Protein AF-A0A850PWW6-F1 (afdb_monomer_lite)

Secondary structure (DSSP, 8-state):
----------------PPPTTEEE-TTT--EEE--HHHHHHHHHHHIIIIIS---GGGEEEEEEEEEEETTEEEEEEEEEEEEPTT-SSEEEEEEE--TT--TT-TTTSHHHHHHHHHH-TT--EEEEE-SS-EEEEEEEE-SS-EEEEEES--PPTT--GGGGG---GGGPPPPPHHHHHHHHHHHHHHHHHHH---HHHHHHHHHHHHHHHHHHHHSSSS-SS---SHHHHH-HHHHHHHHH-

Radius of gyration: 21.93 Å; chains: 1; bounding box: 75×57×50 Å

pLDDT: mean 87.71, std 13.07, range [37.94, 98.62]

Structure (mmCIF, N/CA/C/O backbone):
data_AF-A0A850PWW6-F1
#
_entry.id   AF-A0A850PWW6-F1
#
loop_
_atom_site.group_PDB
_atom_site.id
_atom_site.type_symbol
_atom_site.label_atom_id
_atom_site.label_alt_id
_atom_site.label_comp_id
_atom_site.label_asym_id
_atom_site.label_entity_id
_atom_site.label_seq_id
_atom_site.pdbx_PDB_ins_code
_atom_site.Cartn_x
_atom_site.Cartn_y
_atom_site.Cartn_z
_atom_site.occupancy
_atom_site.B_iso_or_equiv
_atom_site.auth_seq_id
_atom_site.auth_comp_id
_atom_site.auth_asym_id
_atom_site.auth_atom_id
_atom_site.pdbx_PDB_model_num
ATOM 1 N N . MET A 1 1 ? -49.873 -39.800 -17.328 1.00 38.78 1 MET A N 1
ATOM 2 C CA . MET A 1 1 ? -49.001 -39.168 -18.346 1.00 38.78 1 MET A CA 1
ATOM 3 C C . MET A 1 1 ? -49.459 -37.714 -18.439 1.00 38.78 1 MET A C 1
ATOM 5 O O . MET A 1 1 ? -50.456 -37.456 -19.079 1.00 38.78 1 MET A O 1
ATOM 9 N N . GLY A 1 2 ? -48.978 -36.741 -17.671 1.00 42.19 2 GLY A N 1
ATOM 10 C CA . GLY A 1 2 ? -47.648 -36.539 -17.114 1.00 42.19 2 GLY A CA 1
ATOM 11 C C . GLY A 1 2 ? -46.973 -35.400 -17.878 1.00 42.19 2 GLY A C 1
ATOM 12 O O . GLY A 1 2 ? -46.068 -35.680 -18.650 1.00 42.19 2 GLY A O 1
ATOM 13 N N . LYS A 1 3 ? -47.437 -34.156 -17.703 1.00 37.94 3 LYS A N 1
ATOM 14 C CA . LYS A 1 3 ? -46.681 -32.943 -18.047 1.00 37.94 3 LYS A CA 1
ATOM 15 C C . LYS A 1 3 ? -46.955 -31.875 -16.989 1.00 37.94 3 LYS A C 1
ATOM 17 O O . LYS A 1 3 ? -48.041 -31.313 -16.929 1.00 37.94 3 LYS A O 1
ATOM 22 N N . LEU A 1 4 ? -45.977 -31.716 -16.098 1.00 42.34 4 LEU A N 1
ATOM 23 C CA . LEU A 1 4 ? -45.795 -30.523 -15.285 1.00 42.34 4 LEU A CA 1
ATOM 24 C C . LEU A 1 4 ? -45.253 -29.441 -16.220 1.00 42.34 4 LEU A C 1
ATOM 26 O O . LEU A 1 4 ? -44.089 -29.524 -16.608 1.00 42.34 4 LEU A O 1
ATOM 30 N N . ASP A 1 5 ? -46.056 -28.432 -16.526 1.00 39.03 5 ASP A N 1
ATOM 31 C CA . ASP A 1 5 ? -45.534 -27.159 -17.012 1.00 39.03 5 ASP A CA 1
ATOM 32 C C . ASP A 1 5 ? -45.229 -26.309 -15.774 1.00 39.03 5 ASP A C 1
ATOM 34 O O . ASP A 1 5 ? -46.092 -25.647 -15.204 1.00 39.03 5 ASP A O 1
ATOM 38 N N . LYS A 1 6 ? -43.991 -26.430 -15.277 1.00 42.31 6 LYS A N 1
ATOM 39 C CA . LYS A 1 6 ? -43.434 -25.481 -14.311 1.00 42.31 6 LYS A CA 1
ATOM 40 C C . LYS A 1 6 ? -43.068 -24.219 -15.085 1.00 42.31 6 LYS A C 1
ATOM 42 O O . LYS A 1 6 ? -42.057 -24.208 -15.784 1.00 42.31 6 LYS A O 1
ATOM 47 N N . GLU A 1 7 ? -43.884 -23.180 -14.954 1.00 40.00 7 GLU A N 1
ATOM 48 C CA . GLU A 1 7 ? -43.471 -21.816 -15.277 1.00 40.00 7 GLU A CA 1
ATOM 49 C C . GLU A 1 7 ? -42.221 -21.483 -14.456 1.00 40.00 7 GLU A C 1
ATOM 51 O O . GLU A 1 7 ? -42.211 -21.538 -13.227 1.00 40.00 7 GLU A O 1
ATOM 56 N N . VAL A 1 8 ? -41.130 -21.215 -15.166 1.00 42.44 8 VAL A N 1
ATOM 57 C CA . VAL A 1 8 ? -39.894 -20.702 -14.590 1.00 42.44 8 VAL A CA 1
ATOM 58 C C . VAL A 1 8 ? -40.127 -19.217 -14.337 1.00 42.44 8 VAL A C 1
ATOM 60 O O . VAL A 1 8 ? -40.226 -18.441 -15.287 1.00 42.44 8 VAL A O 1
ATOM 63 N N . GLU A 1 9 ? -40.239 -18.825 -13.068 1.00 38.94 9 GLU A N 1
ATOM 64 C CA . GLU A 1 9 ? -40.197 -17.420 -12.658 1.00 38.94 9 GLU A CA 1
ATOM 65 C C . GLU A 1 9 ? -38.864 -16.814 -13.109 1.00 38.94 9 GLU A C 1
ATOM 67 O O . GLU A 1 9 ? -37.798 -17.055 -12.540 1.00 38.94 9 GLU A O 1
ATOM 72 N N . VAL A 1 10 ? -38.927 -16.032 -14.183 1.00 43.06 10 VAL A N 1
ATOM 73 C CA . VAL A 1 10 ? -37.833 -15.166 -14.606 1.00 43.06 10 VAL A CA 1
ATOM 74 C C . VAL A 1 10 ? -37.762 -14.041 -13.579 1.00 43.06 10 VAL A C 1
ATOM 76 O O . VAL A 1 10 ? -38.567 -13.111 -13.617 1.00 43.06 10 VAL A O 1
ATOM 79 N N . ASN A 1 11 ? -36.822 -14.149 -12.636 1.00 44.53 11 ASN A N 1
ATOM 80 C CA . ASN A 1 11 ? -36.497 -13.077 -11.699 1.00 44.53 11 ASN A CA 1
ATOM 81 C C . ASN A 1 11 ? -36.253 -11.780 -12.485 1.00 44.53 11 ASN A C 1
ATOM 83 O O . ASN A 1 11 ? -35.259 -11.649 -13.202 1.00 44.53 11 ASN A O 1
ATOM 87 N N . LYS A 1 12 ? -37.185 -10.828 -12.361 1.00 41.91 12 LYS A N 1
ATOM 88 C CA . LYS A 1 12 ? -37.011 -9.450 -12.818 1.00 41.91 12 LYS A CA 1
ATOM 89 C C . LYS A 1 12 ? -35.834 -8.865 -12.049 1.00 41.91 12 LYS A C 1
ATOM 91 O O . LYS A 1 12 ? -35.943 -8.607 -10.856 1.00 41.91 12 LYS A O 1
ATOM 96 N N . ILE A 1 13 ? -34.715 -8.662 -12.733 1.00 50.47 13 ILE A N 1
ATOM 97 C CA . ILE A 1 13 ? -33.656 -7.790 -12.236 1.00 50.47 13 ILE A CA 1
ATOM 98 C C . ILE A 1 13 ? -34.256 -6.383 -12.280 1.00 50.47 13 ILE A C 1
ATOM 100 O O . ILE A 1 13 ? -34.424 -5.817 -13.360 1.00 50.47 13 ILE A O 1
ATOM 104 N N . GLU A 1 14 ? -34.685 -5.865 -11.130 1.00 50.38 14 GLU A N 1
ATOM 105 C CA . GLU A 1 14 ? -35.084 -4.465 -11.015 1.00 50.38 14 GLU A CA 1
ATOM 106 C C . GLU A 1 14 ? -33.885 -3.612 -11.433 1.00 50.38 14 GLU A C 1
ATOM 108 O O . GLU A 1 14 ? -32.795 -3.725 -10.869 1.00 50.38 14 GLU A O 1
ATOM 113 N N . ALA A 1 15 ? -34.063 -2.816 -12.488 1.00 56.56 15 ALA A N 1
ATOM 114 C CA . ALA A 1 15 ? -33.049 -1.886 -12.951 1.00 56.56 15 ALA A CA 1
ATOM 115 C C . ALA A 1 15 ? -32.876 -0.815 -11.871 1.00 56.56 15 ALA A C 1
ATOM 117 O O . ALA A 1 15 ? -33.671 0.116 -11.773 1.00 56.56 15 ALA A O 1
ATOM 118 N N . VAL A 1 16 ? -31.871 -0.997 -11.017 1.00 71.19 16 VAL A N 1
ATOM 119 C CA . VAL A 1 16 ? -31.498 -0.009 -10.010 1.00 71.19 16 VAL A CA 1
ATOM 120 C C . VAL A 1 16 ? -30.979 1.220 -10.753 1.00 71.19 16 VAL A C 1
ATOM 122 O O . VAL A 1 16 ? -29.926 1.178 -11.387 1.00 71.19 16 VAL A O 1
ATOM 125 N N . GLU A 1 17 ? -31.753 2.300 -10.713 1.00 76.25 17 GLU A N 1
ATOM 126 C CA . GLU A 1 17 ? -31.400 3.571 -11.338 1.00 76.25 17 GLU A CA 1
ATOM 127 C C . GLU A 1 17 ? -30.211 4.184 -10.581 1.00 76.25 17 GLU A C 1
ATOM 129 O O . GLU A 1 17 ? -30.274 4.395 -9.367 1.00 76.25 17 GLU A O 1
ATOM 134 N N . ILE A 1 18 ? -29.095 4.407 -11.282 1.00 80.25 18 ILE A N 1
ATOM 135 C CA . ILE A 1 18 ? -27.883 4.993 -10.702 1.00 80.25 18 ILE A CA 1
ATOM 136 C C . ILE A 1 18 ? -28.139 6.494 -10.511 1.00 80.25 18 ILE A C 1
ATOM 138 O O . ILE A 1 18 ? -28.401 7.176 -11.502 1.00 80.25 18 ILE A O 1
ATOM 142 N N . PRO A 1 19 ? -28.067 7.036 -9.280 1.00 83.06 19 PRO A N 1
ATOM 143 C CA . PRO A 1 19 ? -28.244 8.466 -9.064 1.00 83.06 19 PRO A CA 1
ATOM 144 C C . PRO A 1 19 ? -27.145 9.274 -9.766 1.00 83.06 19 PRO A C 1
ATOM 146 O O . PRO A 1 19 ? -25.967 8.928 -9.664 1.00 83.06 19 PRO A O 1
ATOM 149 N N . ASP A 1 20 ? -27.514 10.386 -10.404 1.00 85.81 20 ASP A N 1
ATOM 150 C CA . ASP A 1 20 ? -26.566 11.256 -11.111 1.00 85.81 20 ASP A CA 1
ATOM 151 C C . ASP A 1 20 ? -25.374 11.673 -10.229 1.00 85.81 20 ASP A C 1
ATOM 153 O O . ASP A 1 20 ? -25.529 12.149 -9.098 1.00 85.81 20 ASP A O 1
ATOM 157 N N . GLY A 1 21 ? -24.161 11.507 -10.767 1.00 89.19 21 GLY A N 1
ATOM 158 C CA . GLY A 1 21 ? -22.907 11.864 -10.096 1.00 89.19 21 GLY A CA 1
ATOM 159 C C . GLY A 1 21 ? -22.576 11.007 -8.870 1.00 89.19 21 GLY A C 1
ATOM 160 O O . GLY A 1 21 ? -21.803 11.440 -8.004 1.00 89.19 21 GLY A O 1
ATOM 161 N N . ARG A 1 22 ? -23.181 9.820 -8.747 1.00 93.69 22 ARG A N 1
ATOM 162 C CA . ARG A 1 22 ? -22.864 8.843 -7.706 1.00 93.69 22 ARG A CA 1
ATOM 163 C C . ARG A 1 22 ? -22.457 7.505 -8.291 1.00 93.69 22 ARG A C 1
ATOM 165 O O . ARG A 1 22 ? -22.930 7.086 -9.339 1.00 93.69 22 ARG A O 1
ATOM 172 N N . ILE A 1 23 ? -21.630 6.808 -7.529 1.00 92.06 23 ILE A N 1
ATOM 173 C CA . ILE A 1 23 ? -21.230 5.430 -7.792 1.00 92.06 23 ILE A CA 1
ATOM 174 C C . ILE A 1 23 ? -21.594 4.564 -6.586 1.00 92.06 23 ILE A C 1
ATOM 176 O O . ILE A 1 23 ? -21.739 5.069 -5.469 1.00 92.06 23 ILE A O 1
ATOM 180 N N . ALA A 1 24 ? -21.802 3.270 -6.819 1.00 93.44 24 ALA A N 1
ATOM 181 C CA . ALA A 1 24 ? -22.004 2.307 -5.746 1.00 93.44 24 ALA A CA 1
ATOM 182 C C . ALA A 1 24 ? -20.646 1.887 -5.181 1.00 93.44 24 ALA A C 1
ATOM 184 O O . ALA A 1 24 ? -19.777 1.436 -5.925 1.00 93.44 24 ALA A O 1
ATOM 185 N N . ASP A 1 25 ? -20.494 2.036 -3.873 1.00 96.19 25 ASP A N 1
ATOM 186 C CA . ASP A 1 25 ? -19.322 1.606 -3.124 1.00 96.19 25 ASP A CA 1
ATOM 187 C C . ASP A 1 25 ? -19.162 0.081 -3.173 1.00 96.19 25 ASP A C 1
ATOM 189 O O . ASP A 1 25 ? -20.113 -0.644 -2.877 1.00 96.19 25 ASP A O 1
ATOM 193 N N . TYR A 1 26 ? -17.984 -0.419 -3.542 1.00 95.69 26 TYR A N 1
ATOM 194 C CA . TYR A 1 26 ? -17.767 -1.843 -3.793 1.00 95.69 26 TYR A CA 1
ATOM 195 C C . TYR A 1 26 ? -17.887 -2.686 -2.519 1.00 95.69 26 TYR A C 1
ATOM 197 O O . TYR A 1 26 ? -18.399 -3.805 -2.567 1.00 95.69 26 TYR A O 1
ATOM 205 N N . ILE A 1 27 ? -17.472 -2.149 -1.368 1.00 96.88 27 ILE A N 1
ATOM 206 C CA . ILE A 1 27 ? -17.544 -2.861 -0.084 1.00 96.88 27 ILE A CA 1
ATOM 207 C C . ILE A 1 27 ? -18.927 -2.746 0.568 1.00 96.88 27 ILE A C 1
ATOM 209 O O . ILE A 1 27 ? -19.468 -3.736 1.059 1.00 96.88 27 ILE A O 1
ATOM 213 N N . THR A 1 28 ? -19.511 -1.547 0.606 1.00 95.19 28 THR A N 1
ATOM 214 C CA . THR A 1 28 ? -20.736 -1.262 1.375 1.00 95.19 28 THR A CA 1
ATOM 215 C C . THR A 1 28 ? -22.015 -1.233 0.541 1.00 95.19 28 THR A C 1
ATOM 217 O O . THR A 1 28 ? -23.101 -1.159 1.120 1.00 95.19 28 THR A O 1
ATOM 220 N N . ALA A 1 29 ? -21.910 -1.256 -0.792 1.00 93.62 29 ALA A N 1
ATOM 221 C CA . ALA A 1 29 ? -23.006 -1.095 -1.753 1.00 93.62 29 ALA A CA 1
ATOM 222 C C . ALA A 1 29 ? -23.799 0.224 -1.621 1.00 93.62 29 ALA A C 1
ATOM 224 O O . ALA A 1 29 ? -24.880 0.372 -2.193 1.00 93.62 29 ALA A O 1
ATOM 225 N N . LYS A 1 30 ? -23.287 1.205 -0.866 1.00 94.19 30 LYS A N 1
ATOM 226 C CA . LYS A 1 30 ? -23.936 2.509 -0.680 1.00 94.19 30 LYS A CA 1
ATOM 227 C C . LYS A 1 30 ? -23.592 3.459 -1.820 1.00 94.19 30 LYS A C 1
ATOM 229 O O . LYS A 1 30 ? -22.490 3.438 -2.353 1.00 94.19 30 LYS A O 1
ATOM 234 N N . TRP A 1 31 ? -24.517 4.361 -2.135 1.00 93.88 31 TRP A N 1
ATOM 235 C CA . TRP A 1 31 ? -24.264 5.442 -3.084 1.00 93.88 31 TRP A CA 1
ATOM 236 C C . TRP A 1 31 ? -23.347 6.505 -2.485 1.00 93.88 31 TRP A C 1
ATOM 238 O O . TRP A 1 31 ? -23.724 7.179 -1.522 1.00 93.88 31 TRP A O 1
ATOM 248 N N . VAL A 1 32 ? -22.193 6.712 -3.108 1.00 94.81 32 VAL A N 1
ATOM 249 C CA . VAL A 1 32 ? -21.202 7.722 -2.727 1.00 94.81 32 VAL A CA 1
ATOM 250 C C . VAL A 1 32 ? -20.994 8.718 -3.861 1.00 94.81 32 VAL A C 1
ATOM 252 O O . VAL A 1 32 ? -21.258 8.421 -5.025 1.00 94.81 32 VAL A O 1
ATOM 255 N N . LYS A 1 33 ? -20.583 9.942 -3.521 1.00 95.38 33 LYS A N 1
ATOM 256 C CA . LYS A 1 33 ? -20.348 10.998 -4.511 1.00 95.38 33 LYS A CA 1
ATOM 257 C C . LYS A 1 33 ? -19.137 10.638 -5.364 1.00 95.38 33 LYS A C 1
ATOM 259 O O . LYS A 1 33 ? -18.041 10.493 -4.827 1.00 95.38 33 LYS A O 1
ATOM 264 N N . GLU A 1 34 ? -19.314 10.604 -6.676 1.00 92.94 34 GLU A N 1
ATOM 265 C CA . GLU A 1 34 ? -18.212 10.345 -7.591 1.00 92.94 34 GLU A CA 1
ATOM 266 C C . GLU A 1 34 ? -17.227 11.523 -7.611 1.00 92.94 34 GLU A C 1
ATOM 268 O O . GLU A 1 34 ? -17.607 12.689 -7.762 1.00 92.94 34 GLU A O 1
ATOM 273 N N . ASN A 1 35 ? -15.952 11.215 -7.393 1.00 95.12 35 ASN A N 1
ATOM 274 C CA . ASN A 1 35 ? -14.822 12.131 -7.509 1.00 95.12 35 ASN A CA 1
ATOM 275 C C . ASN A 1 35 ? -13.529 11.325 -7.734 1.00 95.12 35 ASN A C 1
ATOM 277 O O . ASN A 1 35 ? -13.535 10.102 -7.611 1.00 95.12 35 ASN A O 1
ATOM 281 N N . GLU A 1 36 ? -12.422 11.993 -8.057 1.00 94.31 36 GLU A N 1
ATOM 282 C CA . GLU A 1 36 ? -11.161 11.318 -8.397 1.00 94.31 36 GLU A CA 1
ATOM 283 C C . GLU A 1 36 ? -10.602 10.465 -7.245 1.00 94.31 36 GLU A C 1
ATOM 285 O O . GLU A 1 36 ? -10.242 9.310 -7.460 1.00 94.31 36 GLU A O 1
ATOM 290 N N . GLN A 1 37 ? -10.573 10.986 -6.011 1.00 95.44 37 GLN A N 1
ATOM 291 C CA . GLN A 1 37 ? -10.128 10.222 -4.836 1.00 95.44 37 GLN A CA 1
ATOM 292 C C . GLN A 1 37 ? -11.029 9.007 -4.580 1.00 95.44 37 GLN A C 1
ATOM 294 O O . GLN A 1 37 ? -10.555 7.935 -4.208 1.00 95.44 37 GLN A O 1
ATOM 299 N N . GLU A 1 38 ? -12.327 9.159 -4.817 1.00 96.31 38 GLU A N 1
ATOM 300 C CA . GLU A 1 38 ? -13.287 8.072 -4.699 1.00 96.31 38 GLU A CA 1
ATOM 301 C C . GLU A 1 38 ? -13.060 6.984 -5.761 1.00 96.31 38 GLU A C 1
ATOM 303 O O . GLU A 1 38 ? -13.100 5.802 -5.438 1.00 96.31 38 GLU A O 1
ATOM 308 N N . GLN A 1 39 ? -12.720 7.346 -7.000 1.00 93.75 39 GLN A N 1
ATOM 309 C CA . GLN A 1 39 ? -12.341 6.370 -8.029 1.00 93.75 39 GLN A CA 1
ATOM 310 C C . GLN A 1 39 ? -11.078 5.585 -7.635 1.00 93.75 39 GLN A C 1
ATOM 312 O O . GLN A 1 39 ? -11.018 4.370 -7.837 1.00 93.75 39 GLN A O 1
ATOM 317 N N . VAL A 1 40 ? -10.088 6.249 -7.020 1.00 94.25 40 VAL A N 1
ATOM 318 C CA . VAL A 1 40 ? -8.904 5.575 -6.452 1.00 94.25 40 VAL A CA 1
ATOM 319 C C . VAL A 1 40 ? -9.324 4.577 -5.373 1.00 94.25 40 VAL A C 1
ATOM 321 O O . VAL A 1 40 ? -8.868 3.433 -5.386 1.00 94.25 40 VAL A O 1
ATOM 324 N N . ARG A 1 41 ? -10.228 4.980 -4.470 1.00 97.06 41 ARG A N 1
ATOM 325 C CA . ARG A 1 41 ? -10.744 4.113 -3.406 1.00 97.06 41 ARG A CA 1
ATOM 326 C C . ARG A 1 41 ? -11.459 2.888 -3.961 1.00 97.06 41 ARG A C 1
ATOM 328 O O . ARG A 1 41 ? -11.089 1.781 -3.590 1.00 97.06 41 ARG A O 1
ATOM 335 N N . GLN A 1 42 ? -12.384 3.062 -4.901 1.00 95.69 42 GLN A N 1
ATOM 336 C CA . GLN A 1 42 ? -13.103 1.950 -5.533 1.00 95.69 42 GLN A CA 1
ATOM 337 C C . GLN A 1 42 ? -12.167 0.964 -6.246 1.00 95.69 42 GLN A C 1
ATOM 339 O O . GLN A 1 42 ? -12.350 -0.252 -6.159 1.00 95.69 42 GLN A O 1
ATOM 344 N N . ASN A 1 43 ? -11.128 1.464 -6.920 1.00 92.62 43 ASN A N 1
ATOM 345 C CA . ASN A 1 43 ? -10.116 0.605 -7.539 1.00 92.62 43 ASN A CA 1
ATOM 346 C C . ASN A 1 43 ? -9.313 -0.181 -6.490 1.00 92.62 43 ASN A C 1
ATOM 348 O O . ASN A 1 43 ? -9.009 -1.360 -6.696 1.00 92.62 43 ASN A O 1
ATOM 352 N N . PHE A 1 44 ? -8.988 0.443 -5.355 1.00 95.50 44 PHE A N 1
ATOM 353 C CA . PHE A 1 44 ? -8.263 -0.224 -4.278 1.00 95.50 44 PHE A CA 1
ATOM 354 C C . PHE A 1 44 ? -9.143 -1.225 -3.509 1.00 95.50 44 PHE A C 1
ATOM 356 O O . PHE A 1 44 ? -8.664 -2.290 -3.135 1.00 95.50 44 PHE A O 1
ATOM 363 N N . GLU A 1 45 ? -10.438 -0.950 -3.336 1.00 97.50 45 GLU A N 1
ATOM 364 C CA . GLU A 1 45 ? -11.413 -1.896 -2.770 1.00 97.50 45 GLU A CA 1
ATOM 365 C C . GLU A 1 45 ? -11.498 -3.183 -3.595 1.00 97.50 45 GLU A C 1
ATOM 367 O O . GLU A 1 45 ? -11.391 -4.279 -3.044 1.00 97.50 45 GLU A O 1
ATOM 372 N N . ARG A 1 46 ? -11.605 -3.056 -4.924 1.00 94.31 46 ARG A N 1
ATOM 373 C CA . ARG A 1 46 ? -11.554 -4.206 -5.841 1.00 94.31 46 ARG A CA 1
ATOM 374 C C . ARG A 1 46 ? -10.241 -4.951 -5.717 1.00 94.31 46 ARG A C 1
ATOM 376 O O . ARG A 1 46 ? -10.245 -6.165 -5.579 1.00 94.31 46 ARG A O 1
ATOM 383 N N . THR A 1 47 ? -9.127 -4.223 -5.687 1.00 92.62 47 THR A N 1
ATOM 384 C CA . THR A 1 47 ? -7.798 -4.810 -5.494 1.00 92.62 47 THR A CA 1
ATOM 385 C C . THR A 1 47 ? -7.737 -5.652 -4.212 1.00 92.62 47 THR A C 1
ATOM 387 O O . THR A 1 47 ? -7.255 -6.784 -4.246 1.00 92.62 47 THR A O 1
ATOM 390 N N . LEU A 1 48 ? -8.245 -5.141 -3.085 1.00 96.12 48 LEU A N 1
ATOM 391 C CA . LEU A 1 48 ? -8.239 -5.859 -1.805 1.00 96.12 48 LEU A CA 1
ATOM 392 C C . LEU A 1 48 ? -9.013 -7.183 -1.864 1.00 96.12 48 LEU A C 1
ATOM 394 O O . LEU A 1 48 ? -8.571 -8.172 -1.282 1.00 96.12 48 LEU A O 1
ATOM 398 N N . VAL A 1 49 ? -10.139 -7.211 -2.573 1.00 96.06 49 VAL A N 1
ATOM 399 C CA . VAL A 1 49 ? -11.007 -8.394 -2.649 1.00 96.06 49 VAL A CA 1
ATOM 400 C C . VAL A 1 49 ? -10.560 -9.362 -3.740 1.00 96.06 49 VAL A C 1
ATOM 402 O O . VAL A 1 49 ? -10.411 -10.554 -3.491 1.00 96.06 49 VAL A O 1
ATOM 405 N N . GLU A 1 50 ? -10.339 -8.863 -4.951 1.00 92.50 50 GLU A N 1
ATOM 406 C CA . GLU A 1 50 ? -10.094 -9.677 -6.144 1.00 92.50 50 GLU A CA 1
ATOM 407 C C . GLU A 1 50 ? -8.640 -10.160 -6.222 1.00 92.50 50 GLU A C 1
ATOM 409 O O . GLU A 1 50 ? -8.380 -11.228 -6.772 1.00 92.50 50 GLU A O 1
ATOM 414 N N . GLU A 1 51 ? -7.688 -9.399 -5.666 1.00 89.00 51 GLU A N 1
ATOM 415 C CA . GLU A 1 51 ? -6.255 -9.692 -5.808 1.00 89.00 51 GLU A CA 1
ATOM 416 C C . GLU A 1 51 ? -5.561 -10.042 -4.487 1.00 89.00 51 GLU A C 1
ATOM 418 O O . GLU A 1 51 ? -4.645 -10.869 -4.481 1.00 89.00 51 GLU A O 1
ATOM 423 N N . TYR A 1 52 ? -5.972 -9.424 -3.375 1.00 92.75 52 TYR A N 1
ATOM 424 C CA . TYR A 1 52 ? -5.492 -9.790 -2.036 1.00 92.75 52 TYR A CA 1
ATOM 425 C C . TYR A 1 52 ? -6.401 -10.792 -1.315 1.00 92.75 52 TYR A C 1
ATOM 427 O O . TYR A 1 52 ? -6.052 -11.225 -0.218 1.00 92.75 52 TYR A O 1
ATOM 435 N N . GLU A 1 53 ? -7.518 -11.185 -1.933 1.00 95.00 53 GLU A N 1
ATOM 436 C CA . GLU A 1 53 ? -8.420 -12.243 -1.458 1.00 95.00 53 GLU A CA 1
ATOM 437 C C . GLU A 1 53 ? -9.050 -11.967 -0.078 1.00 95.00 53 GLU A C 1
ATOM 439 O O . GLU A 1 53 ? -9.560 -12.878 0.577 1.00 95.00 53 GLU A O 1
ATOM 444 N N . TYR A 1 54 ? -9.061 -10.706 0.371 1.00 96.44 54 TYR A N 1
ATOM 445 C CA . TYR A 1 54 ? -9.760 -10.321 1.595 1.00 96.44 54 TYR A CA 1
ATOM 446 C C . TYR A 1 54 ? -11.273 -10.350 1.383 1.00 96.44 54 TYR A C 1
ATOM 448 O O . TYR A 1 54 ? -11.797 -9.903 0.361 1.00 96.44 54 TYR A O 1
ATOM 456 N N . LYS A 1 55 ? -12.007 -10.838 2.383 1.00 96.44 55 LYS A N 1
ATOM 457 C CA . LYS A 1 55 ? -13.471 -10.821 2.351 1.00 96.44 55 LYS A CA 1
ATOM 458 C C . LYS A 1 55 ? -13.963 -9.387 2.521 1.00 96.44 55 LYS A C 1
ATOM 460 O O . LYS A 1 55 ? -13.447 -8.640 3.348 1.00 96.44 55 LYS A O 1
ATOM 465 N N . THR A 1 56 ? -15.039 -9.028 1.824 1.00 96.19 56 THR A N 1
ATOM 466 C CA . THR A 1 56 ? -15.705 -7.726 2.013 1.00 96.19 56 THR A CA 1
ATOM 467 C C . THR A 1 56 ? -16.143 -7.506 3.465 1.00 96.19 56 THR A C 1
ATOM 469 O O . THR A 1 56 ? -16.108 -6.379 3.949 1.00 96.19 56 THR A O 1
ATOM 472 N N . SER A 1 57 ? -16.478 -8.582 4.191 1.00 95.31 57 SER A N 1
ATOM 473 C CA . SER A 1 57 ? -16.817 -8.555 5.621 1.00 95.31 57 SER A CA 1
ATOM 474 C C . SER A 1 57 ? -15.675 -8.115 6.531 1.00 95.31 57 SER A C 1
ATOM 476 O O . SER A 1 57 ? -15.941 -7.677 7.648 1.00 95.31 57 SER A O 1
ATOM 478 N N . ASP A 1 58 ? -14.429 -8.219 6.073 1.00 96.75 58 ASP A N 1
ATOM 479 C CA . ASP A 1 58 ? -13.232 -7.923 6.861 1.00 96.75 58 ASP A CA 1
ATOM 480 C C . ASP A 1 58 ? -12.664 -6.541 6.504 1.00 96.75 58 ASP A C 1
ATOM 482 O O . ASP A 1 58 ? -11.689 -6.088 7.093 1.00 96.75 58 ASP A O 1
ATOM 486 N N . ILE A 1 59 ? -13.293 -5.827 5.566 1.00 98.00 59 ILE A N 1
ATOM 487 C CA . ILE A 1 59 ? -12.890 -4.488 5.138 1.00 98.00 59 ILE A CA 1
ATOM 488 C C . ILE A 1 59 ? -13.854 -3.466 5.752 1.00 98.00 59 ILE A C 1
ATOM 490 O O . ILE A 1 59 ? -15.077 -3.620 5.721 1.00 98.00 59 ILE A O 1
ATOM 494 N N . ARG A 1 60 ? -13.314 -2.404 6.350 1.00 97.75 60 ARG A N 1
ATOM 495 C CA . ARG A 1 60 ? -14.079 -1.258 6.856 1.00 97.75 60 ARG A CA 1
ATOM 496 C C . ARG A 1 60 ? -13.761 -0.024 6.025 1.00 97.75 60 ARG A C 1
ATOM 498 O O . ARG A 1 60 ? -12.597 0.335 5.873 1.00 97.75 60 ARG A O 1
ATOM 505 N N . VAL A 1 61 ? -14.812 0.637 5.553 1.00 98.00 61 VAL A N 1
ATOM 506 C CA . VAL A 1 61 ? -14.759 1.963 4.927 1.00 98.00 61 VAL A CA 1
ATOM 507 C C . VAL A 1 61 ? -14.863 3.037 6.009 1.00 98.00 61 VAL A C 1
ATOM 509 O O . VAL A 1 61 ? -15.659 2.892 6.940 1.00 98.00 61 VAL A O 1
ATOM 512 N N . ASP A 1 62 ? -14.075 4.108 5.889 1.00 97.38 62 ASP A N 1
ATOM 513 C CA . ASP A 1 62 ? -14.050 5.233 6.834 1.00 97.38 62 ASP A CA 1
ATOM 514 C C . ASP A 1 62 ? -13.904 4.765 8.295 1.00 97.38 62 ASP A C 1
ATOM 516 O O . ASP A 1 62 ? -14.682 5.122 9.196 1.00 97.38 62 ASP A O 1
ATOM 520 N N . PHE A 1 63 ? -12.897 3.929 8.547 1.00 97.56 63 PHE A N 1
ATOM 521 C CA . PHE A 1 63 ? -12.644 3.369 9.868 1.00 97.56 63 PHE A CA 1
ATOM 522 C C . PHE A 1 63 ? -12.101 4.443 10.822 1.00 97.56 63 PHE A C 1
ATOM 524 O O . PHE A 1 63 ? -11.143 5.152 10.514 1.00 97.56 63 PHE A O 1
ATOM 531 N N . SER A 1 64 ? -12.729 4.595 11.991 1.00 97.44 64 SER A N 1
ATOM 532 C CA . SER A 1 64 ? -12.297 5.580 12.990 1.00 97.44 64 SER A CA 1
ATOM 533 C C . SER A 1 64 ? -11.039 5.109 13.711 1.00 97.44 64 SER A C 1
ATOM 535 O O . SER A 1 64 ? -11.081 4.129 14.449 1.00 97.44 64 SER A O 1
ATOM 537 N N . ILE A 1 65 ? -9.959 5.871 13.587 1.00 96.81 65 ILE A N 1
ATOM 538 C CA . ILE A 1 65 ? -8.703 5.664 14.311 1.00 96.81 65 ILE A CA 1
ATOM 539 C C . ILE A 1 65 ? -8.430 6.844 15.241 1.00 96.81 65 ILE A C 1
ATOM 541 O O . ILE A 1 65 ? -8.844 7.974 14.974 1.00 96.81 65 ILE A O 1
ATOM 545 N N . LYS A 1 66 ? -7.729 6.591 16.346 1.00 96.38 66 LYS A N 1
ATOM 546 C CA . LYS A 1 66 ? -7.296 7.633 17.277 1.00 96.38 66 LYS A CA 1
ATOM 547 C C . LYS A 1 66 ? -5.789 7.814 17.169 1.00 96.38 66 LYS A C 1
ATOM 549 O O . LYS A 1 66 ? -5.053 6.901 17.519 1.00 96.38 66 LYS A O 1
ATOM 554 N N . ILE A 1 67 ? -5.363 8.989 16.729 1.00 95.06 67 ILE A N 1
ATOM 555 C CA . ILE A 1 67 ? -3.954 9.320 16.502 1.00 95.06 67 ILE A CA 1
ATOM 556 C C . ILE A 1 67 ? -3.515 10.469 17.407 1.00 95.06 67 ILE A C 1
ATOM 558 O O . ILE A 1 67 ? -4.348 11.277 17.834 1.00 95.06 67 ILE A O 1
ATOM 562 N N . TRP A 1 68 ? -2.226 10.548 17.700 1.00 92.69 68 TRP A N 1
ATOM 563 C CA . TRP A 1 68 ? -1.632 11.634 18.464 1.00 92.69 68 TRP A CA 1
ATOM 564 C C . TRP A 1 68 ? -1.244 12.792 17.542 1.00 92.69 68 TRP A 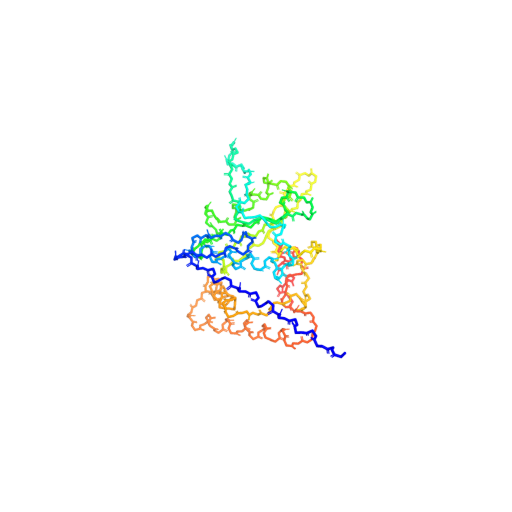C 1
ATOM 566 O O . TRP A 1 68 ? -0.694 12.612 16.460 1.00 92.69 68 TRP A O 1
ATOM 576 N N . ASP A 1 69 ? -1.563 14.004 17.978 1.00 87.94 69 ASP A N 1
ATOM 577 C CA . ASP A 1 69 ? -1.155 15.259 17.355 1.00 87.94 69 ASP A CA 1
ATOM 578 C C . ASP A 1 69 ? -0.589 16.157 18.461 1.00 87.94 69 ASP A C 1
ATOM 580 O O . ASP A 1 69 ? -1.330 16.818 19.204 1.00 87.94 69 ASP A O 1
ATOM 584 N N . GLY A 1 70 ? 0.730 16.058 18.647 1.00 87.94 70 GLY A N 1
ATOM 585 C CA . GLY A 1 70 ? 1.401 16.511 19.863 1.00 87.94 70 GLY A CA 1
ATOM 586 C C . GLY A 1 70 ? 0.811 15.818 21.093 1.00 87.94 70 GLY A C 1
ATOM 587 O O . GLY A 1 70 ? 0.670 14.598 21.128 1.00 87.94 70 GLY A O 1
ATOM 588 N N . ASP A 1 71 ? 0.388 16.607 22.079 1.00 90.44 71 ASP A N 1
ATOM 589 C CA . ASP A 1 71 ? -0.150 16.094 23.346 1.00 90.44 71 ASP A CA 1
ATOM 590 C C . ASP A 1 71 ? -1.650 15.749 23.293 1.00 90.44 71 ASP A C 1
ATOM 592 O O . ASP A 1 71 ? -2.250 15.395 24.312 1.00 90.44 71 ASP A O 1
ATOM 596 N N . LYS A 1 72 ? -2.310 15.907 22.136 1.00 94.00 72 LYS A N 1
ATOM 597 C CA . LYS A 1 72 ? -3.759 15.698 21.998 1.00 94.00 72 LYS A CA 1
ATOM 598 C C . LYS A 1 72 ? -4.060 14.526 21.084 1.00 94.00 72 LYS A C 1
ATOM 600 O O . LYS A 1 72 ? -3.543 14.437 19.977 1.00 94.00 72 LYS A O 1
ATOM 605 N N . GLN A 1 73 ? -5.000 13.686 21.504 1.00 94.38 73 GLN A N 1
ATOM 606 C CA . GLN A 1 73 ? -5.517 12.621 20.657 1.00 94.38 73 GLN A CA 1
ATOM 607 C C . GLN A 1 73 ? -6.647 13.151 19.763 1.00 94.38 73 GLN A C 1
ATOM 609 O O . GLN A 1 73 ? -7.625 13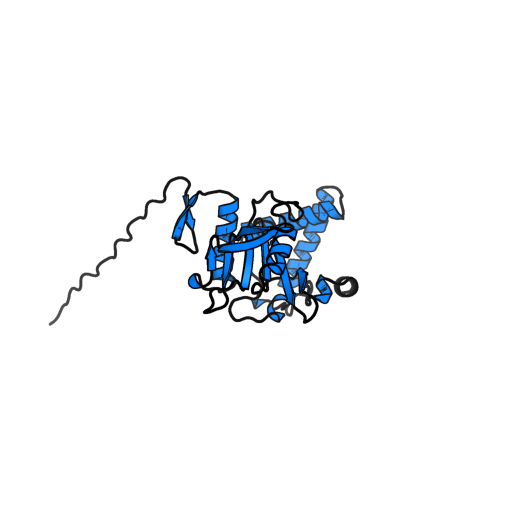.726 20.251 1.00 94.38 73 GLN A O 1
ATOM 614 N N . LYS A 1 74 ? -6.531 12.947 18.450 1.00 95.00 74 LYS A N 1
ATOM 615 C CA . LYS A 1 74 ? -7.554 13.289 17.454 1.00 95.00 74 LYS A CA 1
ATOM 616 C C . LYS A 1 74 ? -8.120 12.021 16.830 1.00 95.00 74 LYS A C 1
ATOM 618 O O . LYS A 1 74 ? -7.412 11.043 16.615 1.00 95.00 74 LYS A O 1
ATOM 623 N N . THR A 1 75 ? -9.415 12.045 16.525 1.00 96.69 75 THR A N 1
ATOM 624 C CA . THR A 1 75 ? -10.036 10.975 15.737 1.00 96.69 75 THR A CA 1
ATOM 625 C C . THR A 1 75 ? -9.883 11.304 14.258 1.00 96.69 75 THR A C 1
ATOM 627 O O . THR A 1 75 ? -10.305 12.378 13.827 1.00 96.69 75 THR A O 1
ATOM 630 N N . LYS A 1 76 ? -9.295 10.386 13.492 1.00 95.75 76 LYS A N 1
ATOM 631 C CA . LYS A 1 76 ? -9.237 10.432 12.028 1.00 95.75 76 LYS A CA 1
ATOM 632 C C . LYS A 1 76 ? -9.999 9.257 11.429 1.00 95.75 76 LYS A C 1
ATOM 634 O O . LYS A 1 76 ? -10.345 8.300 12.121 1.00 95.75 76 LYS A O 1
ATOM 639 N N . LYS A 1 77 ? -10.295 9.370 10.139 1.00 97.00 77 LYS A N 1
ATOM 640 C CA . LYS A 1 77 ? -10.964 8.346 9.344 1.00 97.00 77 LYS A CA 1
ATOM 641 C C . LYS A 1 77 ? -9.950 7.769 8.369 1.00 97.00 77 LYS A C 1
ATOM 643 O O . LYS A 1 77 ? -9.502 8.485 7.480 1.00 97.00 77 LYS A O 1
ATOM 648 N N . ALA A 1 78 ? -9.564 6.515 8.574 1.00 97.69 78 ALA A N 1
ATOM 649 C CA . ALA A 1 78 ? -8.806 5.770 7.582 1.00 97.69 78 ALA A CA 1
ATOM 650 C C . ALA A 1 78 ? -9.771 5.391 6.447 1.00 97.69 78 ALA A C 1
ATOM 652 O O . ALA A 1 78 ? -10.779 4.739 6.742 1.00 97.69 78 ALA A O 1
ATOM 653 N N . PRO A 1 79 ? -9.507 5.794 5.188 1.00 98.12 79 PRO A N 1
ATOM 654 C CA . PRO A 1 79 ? -10.392 5.492 4.065 1.00 98.12 79 PRO A CA 1
ATOM 655 C C . PRO A 1 79 ? -10.743 4.009 3.962 1.00 98.12 79 PRO A C 1
ATOM 657 O O . PRO A 1 79 ? -11.917 3.677 3.814 1.00 98.12 79 PRO A O 1
ATOM 660 N N . LEU A 1 80 ? -9.749 3.128 4.126 1.00 98.56 80 LEU A N 1
ATOM 661 C CA . LEU A 1 80 ? -9.966 1.691 4.271 1.00 98.56 80 LEU A CA 1
ATOM 662 C C . LEU A 1 80 ? -9.137 1.138 5.430 1.00 98.56 80 LEU A C 1
ATOM 664 O O . LEU A 1 80 ? -8.006 1.566 5.675 1.00 98.56 80 LEU A O 1
ATOM 668 N N . ALA A 1 81 ? -9.691 0.145 6.112 1.00 98.50 81 ALA A N 1
ATOM 669 C CA . ALA A 1 81 ? -8.965 -0.688 7.054 1.00 98.50 81 ALA A CA 1
ATOM 670 C C . ALA A 1 81 ? -9.349 -2.154 6.850 1.00 98.50 81 ALA A C 1
ATOM 672 O O . ALA A 1 81 ? -10.531 -2.474 6.730 1.00 98.50 81 ALA A O 1
ATOM 673 N N . VAL A 1 82 ? -8.353 -3.034 6.822 1.00 98.25 82 VAL A N 1
ATOM 674 C CA . VAL A 1 82 ? -8.549 -4.485 6.762 1.00 98.25 82 VAL A CA 1
ATOM 675 C C . VAL A 1 82 ? -8.401 -5.032 8.172 1.00 98.25 82 VAL A C 1
ATOM 677 O O . VAL A 1 82 ? -7.400 -4.755 8.833 1.00 98.25 82 VAL A O 1
ATOM 680 N N . MET A 1 83 ? -9.397 -5.774 8.634 1.00 97.06 83 MET A N 1
ATOM 681 C CA . MET A 1 83 ? -9.425 -6.410 9.945 1.00 97.06 83 MET A CA 1
ATOM 682 C C . MET A 1 83 ? -8.740 -7.772 9.890 1.00 97.06 83 MET A C 1
ATOM 684 O O . MET A 1 83 ? -8.726 -8.433 8.849 1.00 97.06 83 MET A O 1
ATOM 688 N N . LEU A 1 84 ? -8.190 -8.211 11.020 1.00 87.81 84 LEU A N 1
ATOM 689 C CA . LEU A 1 84 ? -7.791 -9.608 11.154 1.00 87.81 84 LEU A CA 1
ATOM 690 C C . LEU A 1 84 ? -9.049 -10.492 11.209 1.00 87.81 84 LEU A C 1
ATOM 692 O O . LEU A 1 84 ? -10.059 -10.091 11.791 1.00 87.81 84 LEU A O 1
ATOM 696 N N . GLU A 1 85 ? -9.006 -11.686 10.614 1.00 83.12 85 GLU A N 1
ATOM 697 C CA . GLU A 1 85 ? -10.185 -12.559 10.534 1.00 83.12 85 GLU A CA 1
ATOM 698 C C . GLU A 1 85 ? -10.782 -12.828 11.926 1.00 83.12 85 GLU A C 1
ATOM 700 O O . GLU A 1 85 ? -10.099 -13.285 12.845 1.00 83.12 85 GLU A O 1
ATOM 705 N N . GLY A 1 86 ? -12.075 -12.530 12.080 1.00 80.31 86 GLY A N 1
ATOM 706 C CA . GLY A 1 86 ? -12.799 -12.713 13.340 1.00 80.31 86 GLY A CA 1
ATOM 707 C C . GLY A 1 86 ? -12.489 -11.679 14.429 1.00 80.31 86 GLY A C 1
ATOM 708 O O . GLY A 1 86 ? -12.904 -11.878 15.571 1.00 80.31 86 GLY A O 1
ATOM 709 N N . GLN A 1 87 ? -11.784 -10.590 14.106 1.00 88.50 87 GLN A N 1
ATOM 710 C CA . GLN A 1 87 ? -11.482 -9.486 15.02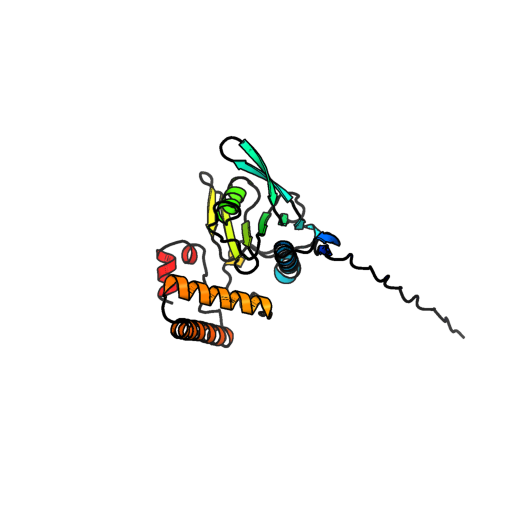0 1.00 88.50 87 GLN A CA 1
ATOM 711 C C . GLN A 1 87 ? -12.061 -8.159 14.506 1.00 88.50 87 GLN A C 1
ATOM 713 O O . GLN A 1 87 ? -12.344 -7.998 13.323 1.00 88.50 87 GLN A O 1
ATOM 718 N N . GLU A 1 88 ? -12.224 -7.189 15.408 1.00 89.75 88 GLU A N 1
ATOM 719 C CA . GLU A 1 88 ? -12.644 -5.813 15.069 1.00 89.75 88 GLU A CA 1
ATOM 720 C C . GLU A 1 88 ? -11.463 -4.827 15.060 1.00 89.75 88 GLU A C 1
ATOM 722 O O . GLU A 1 88 ? -11.644 -3.612 14.956 1.00 89.75 88 GLU A O 1
ATOM 727 N N . GLU A 1 89 ? -10.243 -5.340 15.216 1.00 92.88 89 GLU A N 1
ATOM 728 C CA . GLU A 1 89 ? -9.023 -4.544 15.264 1.00 92.88 89 GLU A CA 1
ATOM 729 C C . GLU A 1 89 ? -8.372 -4.472 13.873 1.00 92.88 89 GLU A C 1
ATOM 731 O O . GLU A 1 89 ? -8.278 -5.494 13.181 1.00 92.88 89 GLU A O 1
ATOM 736 N N . PRO A 1 90 ? -7.908 -3.283 13.439 1.00 96.81 90 PRO A N 1
ATOM 737 C CA . PRO A 1 90 ? -7.300 -3.126 12.127 1.00 96.81 90 PRO A CA 1
ATOM 738 C C . PRO A 1 90 ? -5.942 -3.824 12.086 1.00 96.81 90 PRO A C 1
ATOM 740 O O . PRO A 1 90 ? -5.098 -3.578 12.948 1.00 96.81 90 PRO A O 1
ATOM 743 N N . TYR A 1 91 ? -5.738 -4.624 11.044 1.00 97.06 91 TYR A N 1
ATOM 744 C CA . TYR A 1 91 ? -4.481 -5.264 10.669 1.00 97.06 91 TYR A CA 1
ATOM 745 C C . TYR A 1 91 ? -3.728 -4.449 9.603 1.00 97.06 91 TYR A C 1
ATOM 747 O O . TYR A 1 91 ? -2.525 -4.218 9.738 1.00 97.06 91 TYR A O 1
ATOM 755 N N . VAL A 1 92 ? -4.443 -3.953 8.583 1.00 98.38 92 VAL A N 1
ATOM 756 C CA . VAL A 1 92 ? -3.903 -3.050 7.549 1.00 98.38 92 VAL A CA 1
ATOM 757 C C . VAL A 1 92 ? -4.662 -1.729 7.569 1.00 98.38 92 VAL A C 1
ATOM 759 O O . VAL A 1 92 ? -5.892 -1.724 7.549 1.00 98.38 92 VAL A O 1
ATOM 762 N N . LEU A 1 93 ? -3.943 -0.607 7.553 1.00 98.62 93 LEU A N 1
ATOM 763 C CA . LEU A 1 93 ? -4.519 0.726 7.344 1.00 98.62 93 LEU A CA 1
ATOM 764 C C . LEU A 1 93 ? -4.173 1.237 5.945 1.00 98.62 93 LEU A C 1
ATOM 766 O O . LEU A 1 93 ? -3.010 1.218 5.548 1.00 98.62 93 LEU A O 1
ATOM 770 N N . VAL A 1 94 ? -5.162 1.732 5.202 1.00 98.62 94 VAL A N 1
ATOM 771 C CA . VAL A 1 94 ? -4.947 2.285 3.859 1.00 98.62 94 VAL A CA 1
ATOM 772 C C . VAL A 1 94 ? -5.322 3.763 3.839 1.00 98.62 94 VAL A C 1
ATOM 774 O O . VAL A 1 94 ? -6.478 4.127 4.066 1.00 98.62 94 VAL A O 1
ATOM 777 N N . LEU A 1 95 ? -4.344 4.615 3.538 1.00 98.31 95 LEU A N 1
ATOM 778 C CA . LEU A 1 95 ? -4.530 6.040 3.293 1.00 98.31 95 LEU A CA 1
ATOM 779 C C . LEU A 1 95 ? -4.632 6.286 1.785 1.00 98.31 95 LEU A C 1
ATOM 781 O O . LEU A 1 95 ? -3.652 6.163 1.053 1.00 98.31 95 LEU A O 1
ATOM 785 N N . ILE A 1 96 ? -5.836 6.638 1.337 1.00 97.50 96 ILE A N 1
ATOM 786 C CA . ILE A 1 96 ? -6.133 6.999 -0.051 1.00 97.50 96 ILE A CA 1
ATOM 787 C C . ILE A 1 96 ? -6.227 8.514 -0.178 1.00 97.50 96 ILE A C 1
ATOM 789 O O . ILE A 1 96 ? -6.978 9.159 0.558 1.00 97.50 96 ILE A O 1
ATOM 793 N N . THR A 1 97 ? -5.500 9.070 -1.140 1.00 96.25 97 THR A N 1
ATOM 794 C CA . THR A 1 97 ? -5.426 10.509 -1.408 1.00 96.25 97 THR A CA 1
ATOM 795 C C . THR A 1 97 ? -5.826 10.839 -2.848 1.00 96.25 97 THR A C 1
ATOM 797 O O . THR A 1 97 ? -6.097 9.953 -3.660 1.00 96.25 97 THR A O 1
ATOM 800 N N . ASN A 1 98 ? -5.927 12.133 -3.163 1.00 93.75 98 ASN A N 1
ATOM 801 C CA . ASN A 1 98 ? -6.214 12.590 -4.525 1.00 93.75 98 ASN A CA 1
ATOM 802 C C . ASN A 1 98 ? -5.048 12.254 -5.472 1.00 93.75 98 ASN A C 1
ATOM 804 O O . ASN A 1 98 ? -3.902 12.383 -5.043 1.00 93.75 98 ASN A O 1
ATOM 808 N N . PRO A 1 99 ? -5.291 11.965 -6.766 1.00 90.81 99 PRO A N 1
ATOM 809 C CA . PRO A 1 99 ? -4.232 11.635 -7.731 1.00 90.81 99 PRO A CA 1
ATOM 810 C C . PRO A 1 99 ? -3.093 12.657 -7.854 1.00 90.81 99 PRO A C 1
ATOM 812 O O . PRO A 1 99 ? -1.983 12.302 -8.239 1.00 90.81 99 PRO A O 1
ATOM 815 N N . ASN A 1 100 ? -3.353 13.921 -7.512 1.00 89.69 100 ASN A N 1
ATOM 816 C CA . ASN A 1 100 ? -2.361 14.999 -7.550 1.00 89.69 100 ASN A CA 1
ATOM 817 C C . ASN A 1 100 ? -1.551 15.157 -6.247 1.00 89.69 100 ASN A C 1
ATOM 819 O O . ASN A 1 100 ? -0.669 16.010 -6.198 1.00 89.69 100 ASN A O 1
ATOM 823 N N . ALA A 1 101 ? -1.856 14.390 -5.196 1.00 93.00 101 ALA A N 1
ATOM 824 C CA . ALA A 1 101 ? -1.133 14.439 -3.927 1.00 93.00 101 ALA A CA 1
ATOM 825 C C . ALA A 1 101 ? 0.257 13.805 -4.055 1.00 93.00 101 ALA A C 1
ATOM 827 O O . ALA A 1 101 ? 0.430 12.805 -4.762 1.00 93.00 101 ALA A O 1
ATOM 828 N N . ASN A 1 102 ? 1.231 14.362 -3.337 1.00 91.38 102 ASN A N 1
ATOM 829 C CA . ASN A 1 102 ? 2.588 13.842 -3.278 1.00 91.38 102 ASN A CA 1
ATOM 830 C C . ASN A 1 102 ? 2.808 13.052 -1.973 1.00 91.38 102 ASN A C 1
ATOM 832 O O . ASN A 1 102 ? 2.400 13.512 -0.904 1.00 91.38 102 ASN A O 1
ATOM 836 N N . PRO A 1 103 ? 3.503 11.900 -2.006 1.00 92.56 103 PRO A N 1
ATOM 837 C CA . PRO A 1 103 ? 3.864 11.178 -0.789 1.00 92.56 103 PRO A CA 1
ATOM 838 C C . PRO A 1 103 ? 4.612 12.011 0.259 1.00 92.56 103 PRO A C 1
ATOM 840 O O . PRO A 1 103 ? 4.536 11.696 1.443 1.00 92.56 103 PRO A O 1
ATOM 843 N N . THR A 1 104 ? 5.343 13.052 -0.151 1.00 93.56 104 THR A N 1
ATOM 844 C CA . THR A 1 104 ? 6.110 13.918 0.756 1.00 93.56 104 THR A CA 1
ATOM 845 C C . THR A 1 104 ? 5.311 15.107 1.289 1.00 93.56 104 THR A C 1
ATOM 847 O O . THR A 1 104 ? 5.880 15.960 1.972 1.00 93.56 104 THR A O 1
ATOM 850 N N . ASP A 1 105 ? 4.022 15.214 0.959 1.00 91.94 105 ASP A N 1
ATOM 851 C CA . ASP A 1 105 ? 3.179 16.301 1.447 1.00 91.94 105 ASP A CA 1
ATOM 852 C C . ASP A 1 105 ? 3.083 16.268 2.978 1.00 91.94 105 ASP A C 1
ATOM 854 O O . ASP A 1 105 ? 2.868 15.225 3.595 1.00 91.94 105 ASP A O 1
ATOM 858 N N . THR A 1 106 ? 3.202 17.437 3.614 1.00 87.19 106 THR A N 1
ATOM 859 C CA . THR A 1 106 ? 3.180 17.552 5.084 1.00 87.19 106 THR A CA 1
ATOM 860 C C . THR A 1 106 ? 1.851 17.098 5.695 1.00 87.19 106 THR A C 1
ATOM 862 O O . THR A 1 106 ? 1.808 16.680 6.849 1.00 87.19 106 THR A O 1
ATOM 865 N N . SER A 1 107 ? 0.760 17.184 4.932 1.00 87.25 107 SER A N 1
ATOM 866 C CA . SER A 1 107 ? -0.554 16.675 5.316 1.00 87.25 107 SER A CA 1
ATOM 867 C C . SER A 1 107 ? -1.055 15.729 4.238 1.00 87.25 107 SER A C 1
ATOM 869 O O . SER A 1 107 ? -1.010 16.058 3.057 1.00 87.25 107 SER A O 1
ATOM 871 N N . GLY A 1 108 ? -1.538 14.559 4.649 1.00 86.25 108 GLY A N 1
ATOM 872 C CA . GLY A 1 108 ? -1.984 13.514 3.737 1.00 86.25 108 GLY A CA 1
ATOM 873 C C . GLY A 1 108 ? -0.850 12.752 3.050 1.00 86.25 108 GLY A C 1
ATOM 874 O O . GLY A 1 108 ? -1.149 11.854 2.272 1.00 86.25 108 GLY A O 1
ATOM 875 N N . GLY A 1 109 ? 0.423 13.059 3.321 1.00 94.00 109 GLY A N 1
ATOM 876 C CA . GLY A 1 109 ? 1.566 12.305 2.807 1.00 94.00 109 GLY A CA 1
ATOM 877 C C . GLY A 1 109 ? 1.778 10.958 3.506 1.00 94.00 109 GLY A C 1
ATOM 878 O O . GLY A 1 109 ? 1.078 10.585 4.449 1.00 94.00 109 GLY A O 1
ATOM 879 N N . ALA A 1 110 ? 2.786 10.221 3.053 1.00 96.00 110 ALA A N 1
ATOM 880 C CA . ALA A 1 110 ? 3.113 8.888 3.547 1.00 96.00 110 ALA A CA 1
ATOM 881 C C . ALA A 1 110 ? 3.559 8.893 5.022 1.00 96.00 110 ALA A C 1
ATOM 883 O O . ALA A 1 110 ? 3.181 7.993 5.770 1.00 96.00 110 ALA A O 1
ATOM 884 N N . SER A 1 111 ? 4.249 9.948 5.472 1.00 95.62 111 SER A N 1
ATOM 885 C CA . SER A 1 111 ? 4.672 10.094 6.873 1.00 95.62 111 SER A CA 1
ATOM 886 C C . SER A 1 111 ? 3.496 10.179 7.849 1.00 95.62 111 SER A C 1
ATOM 888 O O . SER A 1 111 ? 3.615 9.801 9.012 1.00 95.62 111 SER A O 1
ATOM 890 N N . GLU A 1 112 ? 2.336 10.663 7.392 1.00 95.44 112 GLU A N 1
ATOM 891 C CA . GLU A 1 112 ? 1.121 10.664 8.206 1.00 95.44 112 GLU A CA 1
ATOM 892 C C . GLU A 1 112 ? 0.649 9.231 8.489 1.00 95.44 112 GLU A C 1
ATOM 894 O O . GLU A 1 112 ? 0.284 8.917 9.621 1.00 95.44 112 GLU A O 1
ATOM 899 N N . LEU A 1 113 ? 0.706 8.348 7.491 1.00 97.12 113 LEU A N 1
ATOM 900 C CA . LEU A 1 113 ? 0.365 6.938 7.660 1.00 97.12 113 LEU A CA 1
ATOM 901 C C . LEU A 1 113 ? 1.372 6.206 8.556 1.00 97.12 113 LEU A C 1
ATOM 903 O O . LEU A 1 113 ? 0.965 5.364 9.354 1.00 97.12 113 LEU A O 1
ATOM 907 N N . GLU A 1 114 ? 2.663 6.535 8.471 1.00 96.75 114 GLU A N 1
ATOM 908 C CA . GLU A 1 114 ? 3.673 5.989 9.388 1.00 96.75 114 GLU A CA 1
ATOM 909 C C . GLU A 1 114 ? 3.320 6.304 10.849 1.00 96.75 114 GLU A C 1
ATOM 911 O O . GLU A 1 114 ? 3.311 5.401 11.689 1.00 96.75 114 GLU A O 1
ATOM 916 N N . GLN A 1 115 ? 2.915 7.547 11.140 1.00 95.31 115 GLN A N 1
ATOM 917 C CA . GLN A 1 115 ? 2.440 7.929 12.473 1.00 95.31 115 GLN A CA 1
ATOM 918 C C . GLN A 1 115 ? 1.190 7.141 12.887 1.00 95.31 115 GLN A C 1
ATOM 920 O O . GLN A 1 115 ? 1.089 6.706 14.034 1.00 95.31 115 GLN A O 1
ATOM 925 N N . TRP A 1 116 ? 0.249 6.903 11.965 1.00 96.38 116 TRP A N 1
ATOM 926 C CA . TRP A 1 116 ? -0.932 6.085 12.266 1.00 96.38 116 TRP A CA 1
ATOM 927 C C . TRP A 1 116 ? -0.537 4.670 12.696 1.00 96.38 116 TRP A C 1
ATOM 929 O O . TRP A 1 116 ? -1.120 4.138 13.635 1.00 96.38 116 TRP A O 1
ATOM 939 N N . LEU A 1 117 ? 0.462 4.059 12.054 1.00 96.94 117 LEU A N 1
ATOM 940 C CA . LEU A 1 117 ? 0.933 2.724 12.435 1.00 96.94 117 LEU A CA 1
ATOM 941 C C . LEU A 1 117 ? 1.557 2.707 13.834 1.00 96.94 117 LEU A C 1
ATOM 943 O O . LEU A 1 117 ? 1.321 1.766 14.596 1.00 96.94 117 LEU A O 1
ATOM 947 N N . VAL A 1 118 ? 2.311 3.748 14.193 1.00 95.38 118 VAL A N 1
ATOM 948 C CA . VAL A 1 118 ? 2.864 3.903 15.548 1.00 95.38 118 VAL A CA 1
ATOM 949 C C . VAL A 1 118 ? 1.741 4.019 16.585 1.00 95.38 118 VAL A C 1
ATOM 951 O O . VAL A 1 118 ? 1.774 3.333 17.608 1.00 95.38 118 VAL A O 1
ATOM 954 N N . ASP A 1 119 ? 0.725 4.836 16.303 1.00 95.19 119 ASP A N 1
ATOM 955 C CA . ASP A 1 119 ? -0.358 5.137 17.245 1.00 95.19 119 ASP A CA 1
ATOM 956 C C . ASP A 1 119 ? -1.374 4.004 17.409 1.00 95.19 119 ASP A C 1
ATOM 958 O O . ASP A 1 119 ? -2.021 3.911 18.455 1.00 95.19 119 ASP A O 1
ATOM 962 N N . ILE A 1 120 ? -1.537 3.154 16.390 1.00 95.12 120 ILE A N 1
ATOM 963 C CA . ILE A 1 120 ? -2.514 2.062 16.366 1.00 95.12 120 ILE A CA 1
ATOM 964 C C . ILE A 1 120 ? -1.802 0.730 16.634 1.00 95.12 120 ILE A C 1
ATOM 966 O O . ILE A 1 120 ? -1.197 0.159 15.724 1.00 95.12 120 ILE A O 1
ATOM 970 N N . PRO A 1 121 ? -1.874 0.171 17.861 1.00 91.44 121 PRO A N 1
ATOM 971 C CA . PRO A 1 121 ? -1.035 -0.961 18.253 1.00 91.44 121 PRO A CA 1
ATOM 972 C C . PRO A 1 121 ? -1.255 -2.231 17.432 1.00 91.44 121 PRO A C 1
ATOM 974 O O . PRO A 1 121 ? -0.303 -2.985 17.254 1.00 91.44 121 PRO A O 1
ATOM 977 N N . THR A 1 122 ? -2.460 -2.438 16.909 1.00 94.00 122 THR A N 1
ATOM 978 C CA . THR A 1 122 ? -2.889 -3.666 16.222 1.00 94.00 122 THR A CA 1
ATOM 979 C C . THR A 1 122 ? -2.576 -3.670 14.725 1.00 94.00 122 THR A C 1
ATOM 981 O O . THR A 1 122 ? -2.535 -4.733 14.119 1.00 94.00 122 THR A O 1
ATOM 984 N N . ALA A 1 123 ? -2.344 -2.494 14.129 1.00 96.69 123 ALA A N 1
ATOM 985 C CA . ALA A 1 123 ? -2.100 -2.367 12.696 1.00 96.69 123 ALA A CA 1
ATOM 986 C C . ALA A 1 123 ? -0.638 -2.686 12.367 1.00 96.69 123 ALA A C 1
ATOM 988 O O . ALA A 1 123 ? 0.255 -1.906 12.699 1.00 96.69 123 ALA A O 1
ATOM 989 N N . ASP A 1 124 ? -0.390 -3.815 11.716 1.00 96.75 124 ASP A N 1
ATOM 990 C CA . ASP A 1 124 ? 0.961 -4.262 11.364 1.00 96.75 124 ASP A CA 1
ATOM 991 C C . ASP A 1 124 ? 1.430 -3.705 10.019 1.00 96.75 124 ASP A C 1
ATOM 993 O O . ASP A 1 124 ? 2.635 -3.603 9.784 1.00 96.75 124 ASP A O 1
ATOM 997 N N . TYR A 1 125 ? 0.498 -3.322 9.145 1.00 98.31 125 TYR A N 1
ATOM 998 C CA . TYR A 1 125 ? 0.813 -2.825 7.809 1.00 98.31 125 TYR A CA 1
ATOM 999 C C . TYR A 1 125 ? 0.061 -1.546 7.474 1.00 98.31 125 TYR A C 1
ATOM 1001 O O . TYR A 1 125 ? -1.072 -1.319 7.905 1.00 98.31 125 TYR A O 1
ATOM 1009 N N . GLY A 1 126 ? 0.695 -0.724 6.643 1.00 98.25 126 GLY A N 1
ATOM 1010 C CA . GLY A 1 126 ? 0.105 0.477 6.073 1.00 98.25 126 GLY A CA 1
ATOM 1011 C C . GLY A 1 126 ? 0.278 0.515 4.562 1.00 98.25 126 GLY A C 1
ATOM 1012 O O . GLY A 1 126 ? 1.308 0.094 4.040 1.00 98.25 126 GLY A O 1
ATOM 1013 N N . CYS A 1 127 ? -0.709 1.059 3.859 1.00 98.31 127 CYS A N 1
ATOM 1014 C CA . CYS A 1 127 ? -0.614 1.387 2.443 1.00 98.31 127 CYS A CA 1
ATOM 1015 C C . CYS A 1 127 ? -1.035 2.837 2.186 1.00 98.31 127 CYS A C 1
ATOM 1017 O O . CYS A 1 127 ? -2.170 3.215 2.460 1.00 98.31 127 CYS A O 1
ATOM 1019 N N . TRP A 1 128 ? -0.141 3.647 1.631 1.00 98.31 128 TRP A N 1
ATOM 1020 C CA . TRP A 1 128 ? -0.468 4.969 1.103 1.00 98.31 128 TRP A CA 1
ATOM 1021 C C . TRP A 1 128 ? -0.641 4.871 -0.410 1.00 98.31 128 TRP A C 1
ATOM 1023 O O . TRP A 1 128 ? 0.206 4.269 -1.070 1.00 98.31 128 TRP A O 1
ATOM 1033 N N . THR A 1 129 ? -1.696 5.458 -0.977 1.00 95.94 129 THR A N 1
ATOM 1034 C CA . THR A 1 129 ? -1.864 5.514 -2.434 1.00 95.94 129 THR A CA 1
ATOM 1035 C C . THR A 1 129 ? -2.651 6.731 -2.910 1.00 95.94 129 THR A C 1
ATOM 1037 O O . THR A 1 129 ? -3.606 7.165 -2.268 1.00 95.94 129 THR A O 1
ATOM 1040 N N . ASN A 1 130 ? -2.280 7.242 -4.082 1.00 94.12 130 ASN A N 1
ATOM 1041 C CA . ASN A 1 130 ? -3.049 8.223 -4.855 1.00 94.12 130 ASN A CA 1
ATOM 1042 C C . ASN A 1 130 ? -3.590 7.621 -6.174 1.00 94.12 130 ASN A C 1
ATOM 1044 O O . ASN A 1 130 ? -4.015 8.344 -7.071 1.00 94.12 130 ASN A O 1
ATOM 1048 N N . GLY A 1 131 ? -3.522 6.292 -6.330 1.00 89.25 131 GLY A N 1
ATOM 1049 C CA . GLY A 1 131 ? -3.910 5.565 -7.546 1.00 89.25 131 GLY A CA 1
ATOM 1050 C C . GLY A 1 131 ? -2.855 5.549 -8.655 1.00 89.25 131 GLY A C 1
ATOM 1051 O O . GLY A 1 131 ? -2.956 4.739 -9.573 1.00 89.25 131 GLY A O 1
ATOM 1052 N N . ILE A 1 132 ? -1.824 6.390 -8.560 1.00 86.19 132 ILE A N 1
ATOM 1053 C CA . ILE A 1 132 ? -0.668 6.392 -9.465 1.00 86.19 132 ILE A CA 1
ATOM 1054 C C . ILE A 1 132 ? 0.516 5.719 -8.772 1.00 86.19 132 ILE A C 1
ATOM 1056 O O . ILE A 1 132 ? 1.132 4.805 -9.322 1.00 86.19 132 ILE A O 1
ATOM 1060 N N . GLU A 1 133 ? 0.814 6.174 -7.559 1.00 88.06 133 GLU A N 1
ATOM 1061 C CA . GLU A 1 133 ? 1.839 5.677 -6.656 1.00 88.06 133 GLU A CA 1
ATOM 1062 C C . GLU A 1 133 ? 1.219 4.942 -5.477 1.00 88.06 133 GLU A C 1
ATOM 1064 O O . GLU A 1 133 ? 0.136 5.280 -4.992 1.00 88.06 133 GLU A O 1
ATOM 1069 N N . THR A 1 134 ? 1.952 3.937 -5.008 1.00 91.94 134 THR A N 1
ATOM 1070 C CA . THR A 1 134 ? 1.602 3.168 -3.823 1.00 91.94 134 THR A CA 1
ATOM 1071 C C . THR A 1 134 ? 2.863 2.908 -3.020 1.00 91.94 134 THR A C 1
ATOM 1073 O O . THR A 1 134 ? 3.874 2.462 -3.572 1.00 91.94 134 THR A O 1
ATOM 1076 N N . ILE A 1 135 ? 2.806 3.197 -1.723 1.00 95.69 135 ILE A N 1
ATOM 1077 C CA . ILE A 1 135 ? 3.892 2.964 -0.775 1.00 95.69 135 ILE A CA 1
ATOM 1078 C C . ILE A 1 135 ? 3.351 2.093 0.346 1.00 95.69 135 ILE A C 1
ATOM 1080 O O . ILE A 1 135 ? 2.324 2.401 0.948 1.00 95.69 135 ILE A O 1
ATOM 1084 N N . TYR A 1 136 ? 4.068 1.013 0.623 1.00 97.81 136 TYR A N 1
ATOM 1085 C CA . TYR A 1 136 ? 3.714 0.054 1.654 1.00 97.81 136 TYR A CA 1
ATOM 1086 C C . TYR A 1 136 ? 4.677 0.168 2.823 1.00 97.81 136 TYR A C 1
ATOM 1088 O O . TYR A 1 136 ? 5.883 0.332 2.625 1.00 97.81 136 TYR A O 1
ATOM 1096 N N . PHE A 1 137 ? 4.142 0.019 4.027 1.00 98.19 137 PHE A N 1
ATOM 1097 C CA . PHE A 1 137 ? 4.878 0.054 5.279 1.00 98.19 137 PHE A CA 1
ATOM 1098 C C . PHE A 1 137 ? 4.563 -1.180 6.110 1.00 98.19 137 PHE A C 1
ATOM 1100 O O . PHE A 1 137 ? 3.433 -1.670 6.109 1.00 98.19 137 PHE A O 1
ATOM 1107 N N . GLN A 1 138 ? 5.563 -1.646 6.848 1.00 97.44 138 GLN A N 1
ATOM 1108 C CA . GLN A 1 138 ? 5.400 -2.635 7.901 1.00 97.44 138 GLN A CA 1
ATOM 1109 C C . GLN A 1 138 ? 5.826 -2.014 9.224 1.00 97.44 138 GLN A C 1
ATOM 1111 O O . GLN A 1 138 ? 6.859 -1.347 9.307 1.00 97.44 138 GLN A O 1
ATOM 1116 N N . LYS A 1 139 ? 5.040 -2.281 10.261 1.00 96.44 139 LYS A N 1
ATOM 1117 C CA . LYS A 1 139 ? 5.390 -2.005 11.643 1.00 96.44 139 LYS A CA 1
ATOM 1118 C C . LYS A 1 139 ? 6.025 -3.239 12.263 1.00 96.44 139 LYS A C 1
ATOM 1120 O O . LYS A 1 139 ? 5.458 -4.329 12.237 1.00 96.44 139 LYS A O 1
ATOM 1125 N N . LYS A 1 140 ? 7.185 -3.064 12.885 1.00 92.81 140 LYS A N 1
ATOM 1126 C CA . LYS A 1 140 ? 7.854 -4.099 13.667 1.00 92.81 140 LYS A CA 1
ATOM 1127 C C . LYS A 1 140 ? 7.991 -3.627 15.101 1.00 92.81 140 LYS A C 1
ATOM 1129 O O . LYS A 1 140 ? 8.758 -2.723 15.416 1.00 92.81 140 LYS A O 1
ATOM 1134 N N . LYS A 1 141 ? 7.243 -4.276 15.988 1.00 88.31 141 LYS A N 1
ATOM 1135 C CA . LYS A 1 141 ? 7.304 -4.008 17.421 1.00 88.31 141 LYS A CA 1
ATOM 1136 C C . LYS A 1 141 ? 8.304 -4.946 18.086 1.00 88.31 141 LYS A C 1
ATOM 1138 O O . LYS A 1 141 ? 8.146 -6.165 18.051 1.00 88.31 141 LYS A O 1
ATOM 1143 N N . THR A 1 142 ? 9.326 -4.380 18.712 1.00 84.50 142 THR A N 1
ATOM 1144 C CA . THR A 1 142 ? 10.227 -5.099 19.617 1.00 84.50 142 THR A CA 1
ATOM 1145 C C . THR A 1 142 ? 9.846 -4.809 21.073 1.00 84.50 142 THR A C 1
ATOM 1147 O O . THR A 1 142 ? 8.888 -4.091 21.358 1.00 84.50 142 THR A O 1
ATOM 1150 N N . LYS A 1 143 ? 10.581 -5.385 22.034 1.00 79.50 143 LYS A N 1
ATOM 1151 C CA . LYS A 1 143 ? 10.361 -5.102 23.464 1.00 79.50 143 LYS A CA 1
ATOM 1152 C C . LYS A 1 143 ? 10.640 -3.643 23.843 1.00 79.50 143 LYS A C 1
ATOM 1154 O O . LYS A 1 143 ? 10.121 -3.197 24.860 1.00 79.50 143 LYS A O 1
ATOM 1159 N N . PHE A 1 144 ? 11.468 -2.942 23.070 1.00 81.25 144 PHE A N 1
ATOM 1160 C CA . PHE A 1 144 ? 11.992 -1.620 23.427 1.00 81.25 144 PHE A CA 1
ATOM 1161 C C . PHE A 1 144 ? 11.638 -0.534 22.412 1.00 81.25 144 PHE A C 1
ATOM 1163 O O . PHE A 1 144 ? 11.655 0.640 22.761 1.00 81.25 144 PHE A O 1
ATOM 1170 N N . GLU A 1 145 ? 11.303 -0.919 21.183 1.00 85.25 145 GLU A N 1
ATOM 1171 C CA . GLU A 1 145 ? 11.178 -0.003 20.054 1.00 85.25 145 GLU A CA 1
ATOM 1172 C C . GLU A 1 145 ? 10.037 -0.434 19.130 1.00 85.25 145 GLU A C 1
ATOM 1174 O O . GLU A 1 145 ? 9.686 -1.616 19.054 1.00 85.25 145 GLU A O 1
ATOM 1179 N N . THR A 1 146 ? 9.429 0.537 18.456 1.00 90.44 146 THR A N 1
ATOM 1180 C CA . THR A 1 146 ? 8.463 0.308 17.382 1.00 90.44 146 THR A CA 1
ATOM 1181 C C . THR A 1 146 ? 9.008 0.976 16.138 1.00 90.44 146 THR A C 1
ATOM 1183 O O . THR A 1 146 ? 9.046 2.201 16.074 1.00 90.44 146 THR A O 1
ATOM 1186 N N . ASP A 1 147 ? 9.397 0.158 15.169 1.00 92.88 147 ASP A N 1
ATOM 1187 C CA . ASP A 1 147 ? 9.902 0.629 13.888 1.00 92.88 147 ASP A CA 1
ATOM 1188 C C . ASP A 1 147 ? 8.799 0.565 12.845 1.00 92.88 147 ASP A C 1
ATOM 1190 O O . ASP A 1 147 ? 8.052 -0.415 12.779 1.00 92.88 147 ASP A O 1
ATOM 1194 N N . VAL A 1 148 ? 8.736 1.581 11.994 1.00 96.31 148 VAL A N 1
ATOM 1195 C CA . VAL A 1 148 ? 7.948 1.568 10.765 1.00 96.31 148 VAL A CA 1
ATOM 1196 C C . VAL A 1 148 ? 8.920 1.773 9.616 1.00 96.31 148 VAL A C 1
ATOM 1198 O O . VAL A 1 148 ? 9.736 2.689 9.643 1.00 96.31 148 VAL A O 1
ATOM 1201 N N . PHE A 1 149 ? 8.883 0.886 8.628 1.00 95.56 149 PHE A N 1
ATOM 1202 C CA . PHE A 1 149 ? 9.786 0.952 7.482 1.00 95.56 149 PHE A CA 1
ATOM 1203 C C . PHE A 1 149 ? 9.078 0.512 6.203 1.00 95.56 149 PHE A C 1
ATOM 1205 O O . PHE A 1 149 ? 8.115 -0.265 6.256 1.00 95.56 149 PHE A O 1
ATOM 1212 N N . PRO A 1 150 ? 9.532 0.994 5.034 1.00 96.44 150 PRO A N 1
ATOM 1213 C CA . PRO A 1 150 ? 8.897 0.634 3.787 1.00 96.44 150 PRO A CA 1
ATOM 1214 C C . PRO A 1 150 ? 9.143 -0.840 3.449 1.00 96.44 150 PRO A C 1
ATOM 1216 O O . PRO A 1 150 ? 10.220 -1.397 3.667 1.00 96.44 150 PRO A O 1
ATOM 1219 N N . VAL A 1 151 ? 8.136 -1.465 2.850 1.00 96.25 151 VAL A N 1
ATOM 1220 C CA . VAL A 1 151 ? 8.151 -2.858 2.386 1.00 96.25 151 VAL A CA 1
ATOM 1221 C C . VAL A 1 151 ? 7.651 -2.947 0.947 1.00 96.25 151 VAL A C 1
ATOM 1223 O O . VAL A 1 151 ? 7.236 -1.949 0.355 1.00 96.25 151 VAL A O 1
ATOM 1226 N N . ASN A 1 152 ? 7.757 -4.125 0.337 1.00 93.06 152 ASN A N 1
ATOM 1227 C CA . ASN A 1 152 ? 7.308 -4.322 -1.041 1.00 93.06 152 ASN A CA 1
ATOM 1228 C C . ASN A 1 152 ? 5.784 -4.328 -1.180 1.00 93.06 152 ASN A C 1
ATOM 1230 O O . ASN A 1 152 ? 5.281 -3.896 -2.213 1.00 93.06 152 ASN A O 1
ATOM 1234 N N . ASP A 1 153 ? 5.092 -4.866 -0.177 1.00 94.38 153 ASP A N 1
ATOM 1235 C CA . ASP A 1 153 ? 3.649 -5.089 -0.170 1.00 94.38 153 ASP A CA 1
ATOM 1236 C C . ASP A 1 153 ? 3.188 -5.436 1.264 1.00 94.38 153 ASP A C 1
ATOM 1238 O O . ASP A 1 153 ? 4.028 -5.569 2.160 1.00 94.38 153 ASP A O 1
ATOM 1242 N N . PHE A 1 154 ? 1.889 -5.643 1.482 1.00 95.75 154 PHE A N 1
ATOM 1243 C CA . PHE A 1 154 ? 1.349 -6.346 2.655 1.00 95.75 154 PHE A CA 1
ATOM 1244 C C . PHE A 1 154 ? 0.836 -7.756 2.277 1.00 95.75 154 PHE A C 1
ATOM 1246 O O . PHE A 1 154 ? 0.599 -8.026 1.096 1.00 95.75 154 PHE A O 1
ATOM 1253 N N . PRO A 1 155 ? 0.695 -8.693 3.237 1.00 94.94 155 PRO A N 1
ATOM 1254 C CA . PRO A 1 155 ? 0.267 -10.064 2.941 1.00 94.94 155 PRO A CA 1
ATOM 1255 C C . PRO A 1 155 ? -1.149 -10.139 2.352 1.00 94.94 155 PRO A C 1
ATOM 1257 O O . PRO A 1 155 ? -2.018 -9.335 2.697 1.00 94.94 155 PRO A O 1
ATOM 1260 N N . ARG A 1 156 ? -1.408 -11.124 1.483 1.00 94.00 156 ARG A N 1
ATOM 1261 C CA . ARG A 1 156 ? -2.784 -11.479 1.091 1.00 94.00 156 ARG A CA 1
ATOM 1262 C C . ARG A 1 156 ? -3.481 -12.220 2.230 1.00 94.00 156 ARG A C 1
ATOM 1264 O O . ARG A 1 156 ? -2.831 -12.656 3.183 1.00 94.00 156 ARG A O 1
ATOM 1271 N N . PHE A 1 157 ? -4.792 -12.391 2.117 1.00 94.38 157 PHE A N 1
ATOM 1272 C CA . PHE A 1 157 ? -5.546 -13.191 3.070 1.00 94.38 157 PHE A CA 1
ATOM 1273 C C . PHE A 1 157 ? -4.937 -14.598 3.219 1.00 94.38 157 PHE A C 1
ATOM 1275 O O . PHE A 1 157 ? -4.667 -15.287 2.238 1.00 94.38 157 PHE A O 1
ATOM 1282 N N . GLY A 1 158 ? -4.693 -15.015 4.464 1.00 92.00 158 GLY A N 1
ATOM 1283 C CA . GLY A 1 158 ? -4.107 -16.321 4.784 1.00 92.00 158 GLY A CA 1
ATOM 1284 C C . GLY A 1 158 ? -2.591 -16.444 4.576 1.00 92.00 158 GLY A C 1
ATOM 1285 O O . GLY A 1 158 ? -2.046 -17.522 4.809 1.00 92.00 158 GLY A O 1
ATOM 1286 N N . GLU A 1 159 ? -1.897 -15.378 4.169 1.00 92.38 159 GLU A N 1
ATOM 1287 C CA . GLU A 1 159 ? -0.442 -15.382 3.998 1.00 92.38 159 GLU A CA 1
ATOM 1288 C C . GLU A 1 159 ? 0.305 -14.817 5.210 1.00 92.38 159 GLU A C 1
ATOM 1290 O O . GLU A 1 159 ? -0.221 -14.024 5.990 1.00 92.38 159 GLU A O 1
ATOM 1295 N N . ASP A 1 160 ? 1.577 -15.196 5.344 1.00 91.00 160 ASP A N 1
ATOM 1296 C CA . ASP A 1 160 ? 2.473 -14.654 6.360 1.00 91.00 160 ASP A CA 1
ATOM 1297 C C . ASP A 1 160 ? 3.351 -13.502 5.833 1.00 91.00 160 ASP A C 1
ATOM 1299 O O . ASP A 1 160 ? 3.446 -13.239 4.634 1.00 91.00 160 ASP A O 1
ATOM 1303 N N . ALA A 1 161 ? 4.048 -12.826 6.750 1.00 89.62 161 ALA A N 1
ATOM 1304 C CA . ALA A 1 161 ? 4.889 -11.665 6.458 1.00 89.62 161 ALA A CA 1
ATOM 1305 C C . ALA A 1 161 ? 6.003 -11.916 5.422 1.00 89.62 161 ALA A C 1
ATOM 1307 O O . ALA A 1 161 ? 6.454 -10.973 4.778 1.00 89.62 161 ALA A O 1
ATOM 1308 N N . SER A 1 162 ? 6.475 -13.154 5.243 1.00 88.44 162 SER A N 1
ATOM 1309 C CA . SER A 1 162 ? 7.512 -13.475 4.253 1.00 88.44 162 SER A CA 1
ATOM 1310 C C . SER A 1 162 ? 6.989 -13.452 2.811 1.00 88.44 162 SER A C 1
ATOM 1312 O O . SER A 1 162 ? 7.773 -13.298 1.865 1.00 88.44 162 SER A O 1
ATOM 1314 N N . SER A 1 163 ? 5.667 -13.538 2.612 1.00 90.06 163 SER A N 1
ATOM 1315 C CA . SER A 1 163 ? 5.056 -13.557 1.279 1.00 90.06 163 SER A CA 1
ATOM 1316 C C . SER A 1 163 ? 5.274 -12.249 0.510 1.00 90.06 163 SER A C 1
ATOM 1318 O O . SER A 1 163 ? 5.383 -12.268 -0.719 1.00 90.06 163 SER A O 1
ATOM 1320 N N . ILE A 1 164 ? 5.441 -11.127 1.219 1.00 92.19 164 ILE A N 1
ATOM 1321 C CA . ILE A 1 164 ? 5.610 -9.788 0.631 1.00 92.19 164 ILE A CA 1
ATOM 1322 C C . ILE A 1 164 ? 6.937 -9.633 -0.129 1.00 92.19 164 ILE A C 1
ATOM 1324 O O . ILE A 1 164 ? 7.067 -8.776 -1.000 1.00 92.19 164 ILE A O 1
ATOM 1328 N N . TYR A 1 165 ? 7.920 -10.491 0.154 1.00 90.88 165 TYR A N 1
ATOM 1329 C CA . TYR A 1 165 ? 9.202 -10.542 -0.558 1.00 90.88 165 TYR A CA 1
ATOM 1330 C C . TYR A 1 165 ? 9.314 -11.733 -1.515 1.00 90.88 165 TYR A C 1
ATOM 1332 O O . TYR A 1 165 ? 10.341 -11.934 -2.172 1.00 90.88 165 TYR A O 1
ATOM 1340 N N . THR A 1 166 ? 8.257 -12.539 -1.619 1.00 85.62 166 THR A N 1
ATOM 1341 C CA . THR A 1 166 ? 8.251 -13.694 -2.506 1.00 85.62 166 THR A CA 1
ATOM 1342 C C . THR A 1 166 ? 8.133 -13.244 -3.957 1.00 85.62 166 THR A C 1
ATOM 1344 O O . THR A 1 166 ? 7.216 -12.532 -4.350 1.00 85.62 166 THR A O 1
ATOM 1347 N N . THR A 1 167 ? 9.055 -13.728 -4.785 1.00 80.25 167 THR A N 1
ATOM 1348 C CA . THR A 1 167 ? 9.162 -13.390 -6.214 1.00 80.25 167 THR A CA 1
ATOM 1349 C C . THR A 1 167 ? 8.564 -14.479 -7.102 1.00 80.25 167 THR A C 1
ATOM 1351 O O . THR A 1 167 ? 9.045 -14.758 -8.193 1.00 80.25 167 THR A O 1
ATOM 1354 N N . ASP A 1 168 ? 7.530 -15.168 -6.628 1.00 79.50 168 ASP A N 1
ATOM 1355 C CA . ASP A 1 168 ? 6.872 -16.193 -7.432 1.00 79.50 168 ASP A CA 1
ATOM 1356 C C . ASP A 1 168 ? 6.074 -15.544 -8.569 1.00 79.50 168 ASP A C 1
ATOM 1358 O O . ASP A 1 168 ? 5.300 -14.613 -8.350 1.00 79.50 168 ASP A O 1
ATOM 1362 N N . ARG A 1 169 ? 6.223 -16.074 -9.785 1.00 78.62 169 ARG A N 1
ATOM 1363 C CA . ARG A 1 169 ? 5.473 -15.633 -10.966 1.00 78.62 169 ARG A CA 1
ATOM 1364 C C . ARG A 1 169 ? 3.965 -15.727 -10.783 1.00 78.62 169 ARG A C 1
ATOM 1366 O O . ARG A 1 169 ? 3.248 -14.918 -11.352 1.00 78.62 169 ARG A O 1
ATOM 1373 N N . ARG A 1 170 ? 3.485 -16.664 -9.962 1.00 77.25 170 ARG A N 1
ATOM 1374 C CA . ARG A 1 170 ? 2.061 -16.802 -9.614 1.00 77.25 170 ARG A CA 1
ATOM 1375 C C . ARG A 1 170 ? 1.503 -15.574 -8.886 1.00 77.25 170 ARG A C 1
ATOM 1377 O O . ARG A 1 170 ? 0.293 -15.398 -8.843 1.00 77.25 170 ARG A O 1
ATOM 1384 N N . ARG A 1 171 ? 2.373 -14.728 -8.322 1.00 76.25 171 ARG A N 1
ATOM 1385 C CA . ARG A 1 171 ? 1.998 -13.455 -7.692 1.00 76.25 171 ARG A CA 1
ATOM 1386 C C . ARG A 1 171 ? 1.990 -12.283 -8.672 1.00 76.25 171 ARG A C 1
ATOM 1388 O O . ARG A 1 171 ? 1.504 -11.215 -8.303 1.00 76.25 171 ARG A O 1
ATOM 1395 N N . LEU A 1 172 ? 2.539 -12.454 -9.880 1.00 79.38 172 LEU A N 1
ATOM 1396 C CA . LEU A 1 172 ? 2.513 -11.411 -10.900 1.00 79.38 172 LEU A CA 1
ATOM 1397 C C . LEU A 1 172 ? 1.071 -11.178 -11.342 1.00 79.38 172 LEU A C 1
ATOM 1399 O O . LEU A 1 172 ? 0.302 -12.115 -11.552 1.00 79.38 172 LEU A O 1
ATOM 1403 N N . ARG A 1 173 ? 0.724 -9.903 -11.472 1.00 76.38 173 ARG A N 1
ATOM 1404 C CA . ARG A 1 173 ? -0.597 -9.447 -11.892 1.00 76.38 173 ARG A CA 1
ATOM 1405 C C . ARG A 1 173 ? -0.524 -9.116 -13.376 1.00 76.38 173 ARG A C 1
ATOM 1407 O O . ARG A 1 173 ? 0.438 -8.487 -13.819 1.00 76.38 173 ARG A O 1
ATOM 1414 N N . VAL A 1 174 ? -1.532 -9.527 -14.141 1.00 72.81 174 VAL A N 1
ATOM 1415 C CA . VAL A 1 174 ? -1.651 -9.084 -15.532 1.00 72.81 174 VAL A CA 1
ATOM 1416 C C . VAL A 1 174 ? -1.931 -7.588 -15.507 1.00 72.81 174 VAL A C 1
ATOM 1418 O O . VAL A 1 174 ? -2.908 -7.141 -14.908 1.00 72.81 174 VAL A O 1
ATOM 1421 N N . ALA A 1 175 ? -1.059 -6.804 -16.131 1.00 69.62 175 ALA A N 1
ATOM 1422 C CA . ALA A 1 175 ? -1.250 -5.367 -16.183 1.00 69.62 175 ALA A CA 1
ATOM 1423 C C . ALA A 1 175 ? -2.492 -5.035 -17.028 1.00 69.62 175 ALA A C 1
ATOM 1425 O O . ALA A 1 175 ? -2.576 -5.390 -18.203 1.00 69.62 175 ALA A O 1
ATOM 1426 N N . THR A 1 176 ? -3.457 -4.339 -16.430 1.00 72.12 176 THR A N 1
ATOM 1427 C CA . THR A 1 176 ? -4.586 -3.729 -17.144 1.00 72.12 176 THR A CA 1
ATOM 1428 C C . THR A 1 176 ? -4.163 -2.379 -17.733 1.00 72.12 176 THR A C 1
ATOM 1430 O O . THR A 1 176 ? -3.157 -1.804 -17.314 1.00 72.12 176 THR A O 1
ATOM 1433 N N . GLY A 1 177 ? -4.919 -1.846 -18.702 1.00 70.56 177 GLY A N 1
ATOM 1434 C CA . GLY A 1 177 ? -4.542 -0.620 -19.425 1.00 70.56 177 GLY A CA 1
ATOM 1435 C C . GLY A 1 177 ? -4.208 0.571 -18.515 1.00 70.56 177 GLY A C 1
ATOM 1436 O O . GLY A 1 177 ? -3.163 1.196 -18.685 1.00 70.56 177 GLY A O 1
ATOM 1437 N N . ASN A 1 178 ? -5.038 0.834 -17.500 1.00 68.25 178 ASN A N 1
ATOM 1438 C CA . ASN A 1 178 ? -4.811 1.936 -16.558 1.00 68.25 178 ASN A CA 1
ATOM 1439 C C . ASN A 1 178 ? -3.613 1.665 -15.633 1.00 68.25 178 ASN A C 1
ATOM 1441 O O . ASN A 1 178 ? -2.761 2.535 -15.462 1.00 68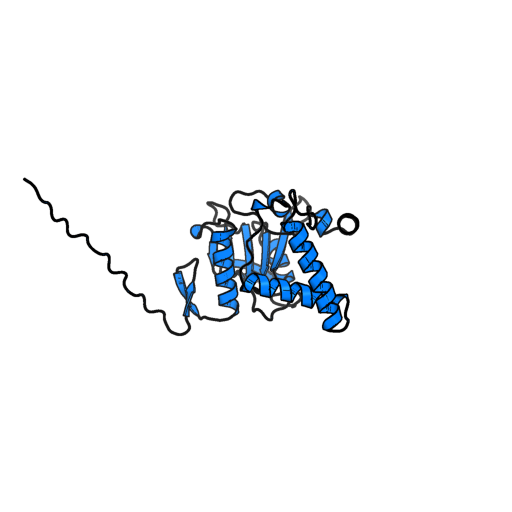.25 178 ASN A O 1
ATOM 1445 N N . ASN A 1 179 ? -3.489 0.443 -15.101 1.00 70.06 179 ASN A N 1
ATOM 1446 C CA . ASN A 1 179 ? -2.377 0.069 -14.221 1.00 70.06 179 ASN A CA 1
ATOM 1447 C C . ASN A 1 179 ? -1.028 0.168 -14.949 1.00 70.06 179 ASN A C 1
ATOM 1449 O O . ASN A 1 179 ? -0.038 0.634 -14.381 1.00 70.06 179 ASN A O 1
ATOM 1453 N N . LEU A 1 180 ? -0.999 -0.224 -16.226 1.00 80.38 180 LEU A N 1
ATOM 1454 C CA . LEU A 1 180 ? 0.188 -0.128 -17.066 1.00 80.38 180 LEU A CA 1
ATOM 1455 C C . LEU A 1 180 ? 0.554 1.332 -17.358 1.00 80.38 180 LEU A C 1
ATOM 1457 O O . LEU A 1 180 ? 1.717 1.708 -17.218 1.00 80.38 180 LEU A O 1
ATOM 1461 N N . LEU A 1 181 ? -0.434 2.167 -17.698 1.00 80.94 181 LEU A N 1
ATOM 1462 C CA . LEU A 1 181 ? -0.228 3.596 -17.940 1.00 80.94 181 LEU A CA 1
ATOM 1463 C C . LEU A 1 181 ? 0.392 4.292 -16.720 1.00 80.94 181 LEU A C 1
ATOM 1465 O O . LEU A 1 181 ? 1.358 5.045 -16.861 1.00 80.94 181 LEU A O 1
ATOM 1469 N N . TYR A 1 182 ? -0.118 4.016 -15.518 1.00 78.50 182 TYR A N 1
ATOM 1470 C CA . TYR A 1 182 ? 0.420 4.601 -14.290 1.00 78.50 182 TYR A CA 1
ATOM 1471 C C . TYR A 1 182 ? 1.810 4.071 -13.941 1.00 78.50 182 TYR A C 1
ATOM 1473 O O . TYR A 1 182 ? 2.670 4.849 -13.527 1.00 78.50 182 TYR A O 1
ATOM 1481 N N . ALA A 1 183 ? 2.079 2.781 -14.160 1.00 82.69 183 ALA A N 1
ATOM 1482 C CA . ALA A 1 183 ? 3.427 2.237 -14.015 1.00 82.69 183 ALA A CA 1
ATOM 1483 C C . ALA A 1 183 ? 4.422 2.940 -14.955 1.00 82.69 183 ALA A C 1
ATOM 1485 O O . ALA A 1 183 ? 5.505 3.330 -14.522 1.00 82.69 183 ALA A O 1
ATOM 1486 N N . PHE A 1 184 ? 4.036 3.177 -16.211 1.00 86.38 184 PHE A N 1
ATOM 1487 C CA . PHE A 1 184 ? 4.874 3.874 -17.189 1.00 86.38 184 PHE A CA 1
ATOM 1488 C C . PHE A 1 184 ? 5.136 5.323 -16.785 1.00 86.38 184 PHE A C 1
ATOM 1490 O O . PHE A 1 184 ? 6.284 5.766 -16.814 1.00 86.38 184 PHE A O 1
ATOM 1497 N N . LYS A 1 185 ? 4.095 6.039 -16.343 1.00 83.12 185 LYS A N 1
ATOM 1498 C CA . LYS A 1 185 ? 4.227 7.409 -15.838 1.00 83.12 185 LYS A CA 1
ATOM 1499 C C . LYS A 1 185 ? 5.192 7.477 -14.651 1.00 83.12 185 LYS A C 1
ATOM 1501 O O . LYS A 1 185 ? 6.093 8.306 -14.666 1.00 83.12 185 LYS A O 1
ATOM 1506 N N . ARG A 1 186 ? 5.078 6.569 -13.675 1.00 83.06 186 ARG A N 1
ATOM 1507 C CA . ARG A 1 186 ? 6.004 6.508 -12.528 1.00 83.06 186 ARG A CA 1
ATOM 1508 C C . ARG A 1 186 ? 7.449 6.277 -12.946 1.00 83.06 186 ARG A C 1
ATOM 1510 O O . ARG A 1 186 ? 8.340 6.965 -12.460 1.00 83.06 186 ARG A O 1
ATOM 1517 N N . CYS A 1 187 ? 7.692 5.323 -13.845 1.00 86.00 187 CYS A N 1
ATOM 1518 C CA . CYS A 1 187 ? 9.042 5.065 -14.342 1.00 86.00 187 CYS A CA 1
ATOM 1519 C C . CYS A 1 187 ? 9.618 6.291 -15.062 1.00 86.00 187 CYS A C 1
ATOM 1521 O O . CYS A 1 187 ? 10.761 6.664 -14.806 1.00 86.00 187 CYS A O 1
ATOM 1523 N N . HIS A 1 188 ? 8.824 6.936 -15.921 1.00 85.38 188 HIS A N 1
ATOM 1524 C CA . HIS A 1 188 ? 9.217 8.162 -16.611 1.00 85.38 188 HIS A CA 1
ATOM 1525 C C . HIS A 1 188 ? 9.556 9.288 -15.624 1.00 85.38 188 HIS A C 1
ATOM 1527 O O . HIS A 1 188 ? 10.636 9.874 -15.706 1.00 85.38 188 HIS A O 1
ATOM 1533 N N . ASP A 1 189 ? 8.660 9.566 -14.674 1.00 83.31 189 ASP A N 1
ATOM 1534 C CA . ASP A 1 189 ? 8.811 10.656 -13.707 1.00 83.31 189 ASP A CA 1
ATOM 1535 C C . ASP A 1 189 ? 10.029 10.420 -12.798 1.00 83.31 189 ASP A C 1
ATOM 1537 O O . ASP A 1 189 ? 10.802 11.345 -12.540 1.00 83.31 189 ASP A O 1
ATOM 1541 N N . TYR A 1 190 ? 10.278 9.166 -12.405 1.00 85.62 190 TYR A N 1
ATOM 1542 C CA . TYR A 1 190 ? 11.463 8.788 -11.636 1.00 85.62 190 TYR A CA 1
ATOM 1543 C C . TYR A 1 190 ? 12.769 9.018 -12.411 1.00 85.62 190 TYR A C 1
ATOM 1545 O O . TYR A 1 190 ? 13.711 9.594 -11.862 1.00 85.62 190 TYR A O 1
ATOM 1553 N N . ILE A 1 191 ? 12.844 8.604 -13.683 1.00 86.62 191 ILE A N 1
ATOM 1554 C CA . ILE A 1 191 ? 14.034 8.831 -14.523 1.00 86.62 191 ILE A CA 1
ATOM 1555 C C . ILE A 1 191 ? 14.256 10.333 -14.717 1.00 86.62 191 ILE A C 1
ATOM 1557 O O . ILE A 1 191 ? 15.370 10.816 -14.518 1.00 86.62 191 ILE A O 1
ATOM 1561 N N . HIS A 1 192 ? 13.197 11.082 -15.040 1.00 85.19 192 HIS A N 1
ATOM 1562 C CA . HIS A 1 192 ? 13.268 12.529 -15.224 1.00 85.19 192 HIS A CA 1
ATOM 1563 C C . HIS A 1 192 ? 13.813 13.235 -13.973 1.00 85.19 192 HIS A C 1
ATOM 1565 O O . HIS A 1 192 ? 14.693 14.086 -14.083 1.00 85.19 192 HIS A O 1
ATOM 1571 N N . ALA A 1 193 ? 13.324 12.869 -12.784 1.00 83.75 193 ALA A N 1
ATOM 1572 C CA . ALA A 1 193 ? 13.736 13.488 -11.527 1.00 83.75 193 ALA A CA 1
ATOM 1573 C C . ALA A 1 193 ? 15.181 13.152 -11.114 1.00 83.75 193 ALA A C 1
ATOM 1575 O O . ALA A 1 193 ? 15.855 14.002 -10.537 1.00 83.75 193 ALA A O 1
ATOM 1576 N N . ASN A 1 194 ? 15.662 11.934 -11.396 1.00 83.12 194 ASN A N 1
ATOM 1577 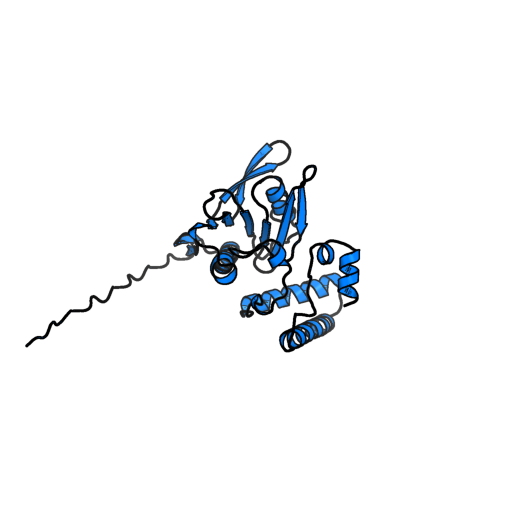C CA . ASN A 1 194 ? 16.957 11.457 -10.890 1.00 83.12 194 ASN A CA 1
ATOM 1578 C C . ASN A 1 194 ? 18.106 11.548 -11.904 1.00 83.12 194 ASN A C 1
ATOM 1580 O O . ASN A 1 194 ? 19.252 11.738 -11.507 1.00 83.12 194 ASN A O 1
ATOM 1584 N N . GLN A 1 195 ? 17.830 11.378 -13.198 1.00 80.75 195 GLN A N 1
ATOM 1585 C CA . GLN A 1 195 ? 18.851 11.379 -14.255 1.00 80.75 195 GLN A CA 1
ATOM 1586 C C . GLN A 1 195 ? 18.825 12.664 -15.092 1.00 80.75 195 GLN A C 1
ATOM 1588 O O . GLN A 1 195 ? 19.852 13.052 -15.650 1.00 80.75 195 GLN A O 1
ATOM 1593 N N . GLY A 1 196 ? 17.675 13.344 -15.157 1.00 76.38 196 GLY A N 1
ATOM 1594 C CA . GLY A 1 196 ? 17.471 14.484 -16.047 1.00 76.38 196 GLY A CA 1
ATOM 1595 C C . GLY A 1 196 ? 17.592 14.098 -17.527 1.00 76.38 196 GLY A C 1
ATOM 1596 O O . GLY A 1 196 ? 17.496 12.931 -17.899 1.00 76.38 196 GLY A O 1
ATOM 1597 N N . GLY A 1 197 ? 17.799 15.096 -18.386 1.00 83.25 197 GLY A N 1
ATOM 1598 C CA . GLY A 1 197 ? 17.996 14.900 -19.825 1.00 83.25 197 GLY A CA 1
ATOM 1599 C C . GLY A 1 197 ? 16.802 15.315 -20.683 1.00 83.25 197 GLY A C 1
ATOM 1600 O O . GLY A 1 197 ? 15.788 15.821 -20.202 1.00 83.25 197 GLY A O 1
ATOM 1601 N N . SER A 1 198 ? 16.951 15.156 -21.997 1.00 88.69 198 SER A N 1
ATOM 1602 C CA . SER A 1 198 ? 15.877 15.446 -22.946 1.00 88.69 198 SER A CA 1
ATOM 1603 C C . SER A 1 198 ? 14.757 14.403 -22.843 1.00 88.69 198 SER A C 1
ATOM 1605 O O . SER A 1 198 ? 14.981 13.263 -22.433 1.00 88.69 198 SER A O 1
ATOM 1607 N N . LYS A 1 199 ? 13.544 14.761 -23.290 1.00 86.25 199 LYS A N 1
ATOM 1608 C CA . LYS A 1 199 ? 12.420 13.809 -23.392 1.00 86.25 199 LYS A CA 1
ATOM 1609 C C . LYS A 1 199 ? 12.796 12.544 -24.174 1.00 86.25 199 LYS A C 1
ATOM 1611 O O . LYS A 1 199 ? 12.346 11.458 -23.834 1.00 86.25 199 LYS A O 1
ATOM 1616 N N . GLU A 1 200 ? 13.629 12.690 -25.201 1.00 90.25 200 GLU A N 1
ATOM 1617 C CA . GLU A 1 200 ? 14.116 11.571 -26.006 1.00 90.25 200 GLU A CA 1
ATOM 1618 C C . GLU A 1 200 ? 15.050 10.652 -25.208 1.00 90.25 200 GLU A C 1
ATOM 1620 O O . GLU A 1 200 ? 14.891 9.436 -25.250 1.00 90.25 200 GLU A O 1
ATOM 1625 N N . GLN A 1 201 ? 15.985 11.211 -24.435 1.00 89.75 201 GLN A N 1
ATOM 1626 C CA . GLN A 1 201 ? 16.883 10.418 -23.588 1.00 89.75 201 GLN A CA 1
ATOM 1627 C C . GLN A 1 201 ? 16.100 9.617 -22.545 1.00 89.75 201 GLN A C 1
ATOM 1629 O O . GLN A 1 201 ? 16.307 8.413 -22.414 1.00 89.75 201 GLN A O 1
ATOM 1634 N N . ILE A 1 202 ? 15.146 10.258 -21.865 1.00 88.75 202 ILE A N 1
ATOM 1635 C CA . ILE A 1 202 ? 14.288 9.603 -20.868 1.00 88.75 202 ILE A CA 1
ATOM 1636 C C . ILE A 1 202 ? 13.477 8.474 -21.510 1.00 88.75 202 ILE A C 1
ATOM 1638 O O . ILE A 1 202 ? 13.366 7.391 -20.937 1.00 88.75 202 ILE A O 1
ATOM 1642 N N . PHE A 1 203 ? 12.947 8.699 -22.715 1.00 88.31 203 PHE A N 1
ATOM 1643 C CA . PHE A 1 203 ? 12.227 7.673 -23.463 1.00 88.31 203 PHE A CA 1
ATOM 1644 C C . PHE A 1 203 ? 13.107 6.451 -23.759 1.00 88.31 203 PHE A C 1
ATOM 1646 O O . PHE A 1 203 ? 12.667 5.321 -23.550 1.00 88.31 203 PHE A O 1
ATOM 1653 N N . TRP A 1 204 ? 14.359 6.653 -24.180 1.00 90.38 204 TRP A N 1
ATOM 1654 C CA . TRP A 1 204 ? 15.295 5.552 -24.418 1.00 90.38 204 TRP A CA 1
ATOM 1655 C C . TRP A 1 204 ? 15.664 4.792 -23.141 1.00 90.38 204 TRP A C 1
ATOM 1657 O O . TRP A 1 204 ? 15.696 3.562 -23.166 1.00 90.38 204 TRP A O 1
ATOM 1667 N N . GLU A 1 205 ? 15.911 5.482 -22.024 1.00 91.31 205 GLU A N 1
ATOM 1668 C CA . GLU A 1 205 ? 16.170 4.815 -20.738 1.00 91.31 205 GLU A CA 1
ATOM 1669 C C . GLU A 1 205 ? 14.955 4.013 -20.262 1.00 91.31 205 GLU A C 1
ATOM 1671 O O . GLU A 1 205 ? 15.083 2.863 -19.837 1.00 91.31 205 GLU A O 1
ATOM 1676 N N . PHE A 1 206 ? 13.756 4.572 -20.417 1.00 90.81 206 PHE A N 1
ATOM 1677 C CA . PHE A 1 206 ? 12.520 3.865 -20.114 1.00 90.81 206 PHE A CA 1
ATOM 1678 C C . PHE A 1 206 ? 12.328 2.625 -21.006 1.00 90.81 206 PHE A C 1
ATOM 1680 O O . PHE A 1 206 ? 11.952 1.561 -20.510 1.00 90.81 206 PHE A O 1
ATOM 1687 N N . LEU A 1 207 ? 12.655 2.710 -22.300 1.00 92.00 207 LEU A N 1
ATOM 1688 C CA . LEU A 1 207 ? 12.560 1.577 -23.223 1.00 92.00 207 LEU A CA 1
ATOM 1689 C C . LEU A 1 207 ? 13.483 0.415 -22.815 1.00 92.00 207 LEU A C 1
ATOM 1691 O O . LEU A 1 207 ? 13.091 -0.748 -22.926 1.00 92.00 207 LEU A O 1
ATOM 1695 N N . LYS A 1 208 ? 14.680 0.706 -22.286 1.00 91.38 208 LYS A N 1
ATOM 1696 C CA . LYS A 1 208 ? 15.578 -0.328 -21.739 1.00 91.38 208 LYS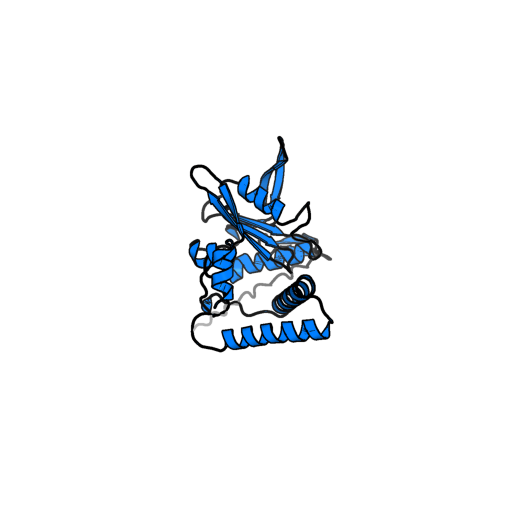 A CA 1
ATOM 1697 C C . LYS A 1 208 ? 14.938 -1.058 -20.560 1.00 91.38 208 LYS A C 1
ATOM 1699 O O . LYS A 1 208 ? 15.004 -2.284 -20.511 1.00 91.38 208 LYS A O 1
ATOM 1704 N N . LEU A 1 209 ? 14.295 -0.330 -19.641 1.00 89.56 209 LEU A N 1
ATOM 1705 C CA . LEU A 1 209 ? 13.571 -0.934 -18.514 1.00 89.56 209 LEU A CA 1
ATOM 1706 C C . LEU A 1 209 ? 12.409 -1.806 -18.994 1.00 89.56 209 LEU A C 1
ATOM 1708 O O . LEU A 1 209 ? 12.220 -2.910 -18.483 1.00 89.56 209 LEU A O 1
ATOM 1712 N N . LEU A 1 210 ? 11.659 -1.341 -19.997 1.00 90.69 210 LEU A N 1
ATOM 1713 C CA . LEU A 1 210 ? 10.557 -2.103 -20.576 1.00 90.69 210 LEU A CA 1
ATOM 1714 C C . LEU A 1 210 ? 11.050 -3.427 -21.175 1.00 90.69 210 LEU A C 1
ATOM 1716 O O . LEU A 1 210 ? 10.506 -4.481 -20.852 1.00 90.69 210 LEU A O 1
ATOM 1720 N N . PHE A 1 211 ? 12.107 -3.397 -21.993 1.00 91.75 211 PHE A N 1
ATOM 1721 C CA . PHE A 1 211 ? 12.680 -4.621 -22.555 1.00 91.75 211 PHE A CA 1
ATOM 1722 C C . PHE A 1 211 ? 13.272 -5.535 -21.487 1.00 91.75 211 PHE A C 1
ATOM 1724 O O . PHE A 1 211 ? 13.058 -6.741 -21.552 1.00 91.75 211 PHE A O 1
ATOM 1731 N N . ALA A 1 212 ? 13.944 -4.983 -20.474 1.00 90.31 212 ALA A N 1
ATOM 1732 C CA . ALA A 1 212 ? 14.430 -5.769 -19.347 1.00 90.31 212 ALA A CA 1
ATOM 1733 C C . ALA A 1 212 ? 13.281 -6.488 -18.623 1.00 90.31 212 ALA A C 1
ATOM 1735 O O . ALA A 1 212 ? 13.425 -7.657 -18.271 1.00 90.31 212 ALA A O 1
ATOM 1736 N N . LYS A 1 213 ? 12.124 -5.830 -18.453 1.00 89.25 213 LYS A N 1
ATOM 1737 C CA . LYS A 1 213 ? 10.936 -6.439 -17.843 1.00 89.25 213 LYS A CA 1
ATOM 1738 C C . LYS A 1 213 ? 10.317 -7.523 -18.723 1.00 89.25 213 LYS A C 1
ATOM 1740 O O . LYS A 1 213 ? 10.004 -8.589 -18.202 1.00 89.25 213 LYS A O 1
ATOM 1745 N N . ILE A 1 214 ? 10.173 -7.278 -20.027 1.00 89.50 214 ILE A N 1
ATOM 1746 C CA . ILE A 1 214 ? 9.659 -8.269 -20.989 1.00 89.50 214 ILE A CA 1
ATOM 1747 C C . ILE A 1 214 ? 10.564 -9.503 -21.012 1.00 89.50 214 ILE A C 1
ATOM 1749 O O . ILE A 1 214 ? 10.081 -10.629 -20.922 1.00 89.50 214 ILE A O 1
ATOM 1753 N N . GLU A 1 215 ? 11.878 -9.300 -21.082 1.00 90.38 215 GLU A N 1
ATOM 1754 C CA . GLU A 1 215 ? 12.869 -10.374 -21.070 1.00 90.38 215 GLU A CA 1
ATOM 1755 C C . GLU A 1 215 ? 12.828 -11.158 -19.751 1.00 90.38 215 GLU A C 1
ATOM 1757 O O . GLU A 1 215 ? 12.867 -12.391 -19.743 1.00 90.38 215 GLU A O 1
ATOM 1762 N N . ASP A 1 216 ? 12.717 -10.458 -18.619 1.00 88.81 216 ASP A N 1
ATOM 1763 C CA . ASP A 1 216 ? 12.577 -11.086 -17.307 1.00 88.81 216 ASP A CA 1
ATOM 1764 C C . ASP A 1 216 ? 11.280 -11.892 -17.207 1.00 88.81 216 ASP A C 1
ATOM 1766 O O . ASP A 1 216 ? 11.298 -12.999 -16.687 1.00 88.81 216 ASP A O 1
ATOM 1770 N N . GLU A 1 217 ? 10.165 -11.409 -17.757 1.00 87.00 217 GLU A N 1
ATOM 1771 C CA . GLU A 1 217 ? 8.890 -12.131 -17.758 1.00 87.00 217 GLU A CA 1
ATOM 1772 C C . GLU A 1 217 ? 8.829 -13.286 -18.766 1.00 87.00 217 GLU A C 1
ATOM 1774 O O . GLU A 1 217 ? 8.130 -14.263 -18.505 1.00 87.00 217 GLU A O 1
ATOM 1779 N N . THR A 1 218 ? 9.584 -13.235 -19.863 1.00 86.94 218 THR A N 1
ATOM 1780 C CA . THR A 1 218 ? 9.563 -14.275 -20.908 1.00 86.94 218 THR A CA 1
ATOM 1781 C C . THR A 1 218 ? 10.388 -15.511 -20.527 1.00 86.94 218 THR A C 1
ATOM 1783 O O . THR A 1 218 ? 10.052 -16.632 -20.908 1.00 86.94 218 THR A O 1
ATOM 1786 N N . ASN A 1 219 ? 11.461 -15.339 -19.751 1.00 82.56 219 ASN A N 1
ATOM 1787 C CA . ASN A 1 219 ? 12.355 -16.435 -19.369 1.00 82.56 219 ASN A CA 1
ATOM 1788 C C . ASN A 1 219 ? 11.796 -17.328 -18.247 1.00 82.56 219 ASN A C 1
ATOM 1790 O O . ASN A 1 219 ? 11.066 -16.879 -17.369 1.00 82.56 219 ASN A O 1
ATOM 1794 N N . ALA A 1 220 ? 12.194 -18.602 -18.204 1.00 76.19 220 ALA A N 1
ATOM 1795 C CA . ALA A 1 220 ? 11.850 -19.491 -17.091 1.00 76.19 220 ALA A CA 1
ATOM 1796 C C . ALA A 1 220 ? 12.602 -19.119 -15.794 1.00 76.19 220 ALA A C 1
ATOM 1798 O O . ALA A 1 220 ? 13.705 -18.578 -15.826 1.00 76.19 220 ALA A O 1
ATOM 1799 N N . GLY A 1 221 ? 12.022 -19.460 -14.638 1.00 81.88 221 GLY A N 1
ATOM 1800 C CA . GLY A 1 221 ? 12.632 -19.239 -13.319 1.00 81.88 221 GLY A CA 1
ATOM 1801 C C . GLY A 1 221 ? 12.065 -18.036 -12.565 1.00 81.88 221 GLY A C 1
ATOM 1802 O O . GLY A 1 221 ? 11.035 -17.478 -12.941 1.00 81.88 221 GLY A O 1
ATOM 1803 N N . ARG A 1 222 ? 12.705 -17.664 -11.452 1.00 82.12 222 ARG A N 1
ATOM 1804 C CA . ARG A 1 222 ? 12.284 -16.510 -10.640 1.00 82.12 222 ARG A CA 1
ATOM 1805 C C . ARG A 1 222 ? 12.694 -15.195 -11.324 1.00 82.12 222 ARG A C 1
ATOM 1807 O O . ARG A 1 222 ? 13.797 -15.159 -11.870 1.00 82.12 222 ARG A O 1
ATOM 1814 N N . PRO A 1 223 ? 11.874 -14.129 -11.243 1.00 86.31 223 PRO A N 1
ATOM 1815 C CA . PRO A 1 223 ? 12.249 -12.782 -11.657 1.00 86.31 223 PRO A CA 1
ATOM 1816 C C . PRO A 1 223 ? 13.632 -12.393 -11.124 1.00 86.31 223 PRO A C 1
ATOM 1818 O O . PRO A 1 223 ? 13.941 -12.549 -9.930 1.00 86.31 223 PRO A O 1
ATOM 1821 N N . ARG A 1 224 ? 14.485 -11.913 -12.028 1.00 84.38 224 ARG A N 1
ATOM 1822 C CA . ARG A 1 224 ? 15.849 -11.470 -11.726 1.00 84.38 224 ARG A CA 1
ATOM 1823 C C . ARG A 1 224 ? 15.830 -10.098 -11.064 1.00 84.38 224 ARG A C 1
ATOM 1825 O O . ARG A 1 224 ? 16.521 -9.902 -10.065 1.00 84.38 224 ARG A O 1
ATOM 1832 N N . PHE A 1 225 ? 14.980 -9.201 -11.563 1.00 83.88 225 PHE A N 1
ATOM 1833 C CA . PHE A 1 225 ? 14.817 -7.845 -11.044 1.00 83.88 225 PHE A CA 1
ATOM 1834 C C . PHE A 1 225 ? 13.769 -7.818 -9.933 1.00 83.88 225 PHE A C 1
ATOM 1836 O O . PHE A 1 225 ? 12.578 -7.634 -10.181 1.00 83.88 225 PHE A O 1
ATOM 1843 N N . ALA A 1 226 ? 14.211 -8.034 -8.696 1.00 86.38 226 ALA A N 1
ATOM 1844 C CA . ALA A 1 226 ? 13.327 -7.993 -7.541 1.00 86.38 226 ALA A CA 1
ATOM 1845 C C . ALA A 1 226 ? 14.067 -7.699 -6.237 1.00 86.38 226 ALA A C 1
ATOM 1847 O O . ALA A 1 226 ? 15.227 -8.081 -6.075 1.00 86.38 226 ALA A O 1
ATOM 1848 N N . ILE A 1 227 ? 13.332 -7.100 -5.300 1.00 90.31 227 ILE A N 1
ATOM 1849 C CA . ILE A 1 227 ? 13.716 -6.937 -3.899 1.00 90.31 227 ILE A CA 1
ATOM 1850 C C . ILE A 1 227 ? 13.190 -8.141 -3.118 1.00 90.31 227 ILE A C 1
ATOM 1852 O O . ILE A 1 227 ? 11.989 -8.406 -3.131 1.00 90.31 227 ILE A O 1
ATOM 1856 N N . ARG A 1 228 ? 14.080 -8.882 -2.463 1.00 91.00 228 ARG A N 1
ATOM 1857 C CA . ARG A 1 228 ? 13.804 -10.200 -1.866 1.00 91.00 228 ARG A CA 1
ATOM 1858 C C . ARG A 1 228 ? 13.879 -10.218 -0.344 1.00 91.00 228 ARG A C 1
ATOM 1860 O O . ARG A 1 228 ? 13.639 -11.265 0.252 1.00 91.00 228 ARG A O 1
ATOM 1867 N N . SER A 1 229 ? 14.195 -9.092 0.285 1.00 92.50 229 SER A N 1
ATOM 1868 C CA . SER A 1 229 ? 14.152 -8.962 1.738 1.00 92.50 229 SER A CA 1
ATOM 1869 C C . SER A 1 229 ? 13.974 -7.508 2.172 1.00 92.50 229 SER A C 1
ATOM 1871 O O . SER A 1 229 ? 14.097 -6.577 1.369 1.00 92.50 229 SER A O 1
ATOM 1873 N N . ALA A 1 230 ? 13.698 -7.316 3.462 1.00 91.94 230 ALA A N 1
ATOM 1874 C CA . ALA A 1 230 ? 13.632 -5.988 4.059 1.00 91.94 230 ALA A CA 1
ATOM 1875 C C . ALA A 1 230 ? 14.999 -5.291 4.029 1.00 91.94 230 ALA A C 1
ATOM 1877 O O . ALA A 1 230 ? 15.067 -4.082 3.829 1.00 91.94 230 ALA A O 1
ATOM 1878 N N . GLU A 1 231 ? 16.089 -6.041 4.174 1.00 93.38 231 GLU A N 1
ATOM 1879 C CA . GLU A 1 231 ? 17.454 -5.522 4.141 1.00 93.38 231 GLU A CA 1
ATOM 1880 C C . GLU A 1 231 ? 17.813 -5.005 2.745 1.00 93.38 231 GLU A C 1
ATOM 1882 O O . GLU A 1 231 ? 18.323 -3.888 2.638 1.00 93.38 231 GLU A O 1
ATOM 1887 N N . GLU A 1 232 ? 17.472 -5.758 1.687 1.00 94.06 232 GLU A N 1
ATOM 1888 C CA . GLU A 1 232 ? 17.628 -5.326 0.286 1.00 94.06 232 GLU A CA 1
ATOM 1889 C C . GLU A 1 232 ? 16.904 -4.006 0.003 1.00 94.06 232 GLU A C 1
ATOM 1891 O O . GLU A 1 232 ? 17.358 -3.216 -0.821 1.00 94.06 232 GLU A O 1
ATOM 1896 N N . ARG A 1 233 ? 15.781 -3.755 0.686 1.00 91.81 233 ARG A N 1
ATOM 1897 C CA . ARG A 1 233 ? 14.980 -2.540 0.513 1.00 91.81 233 ARG A CA 1
ATOM 1898 C C . ARG A 1 233 ? 15.477 -1.356 1.333 1.00 91.81 233 ARG A C 1
ATOM 1900 O O . ARG A 1 233 ? 15.426 -0.226 0.853 1.00 91.81 233 ARG A O 1
ATOM 1907 N N . ASN A 1 234 ? 15.898 -1.604 2.569 1.00 93.44 234 ASN A N 1
ATOM 1908 C CA . ASN A 1 234 ? 15.990 -0.565 3.597 1.00 93.44 234 ASN A CA 1
ATOM 1909 C C . ASN A 1 234 ? 17.418 -0.269 4.059 1.00 93.44 234 ASN A C 1
ATOM 1911 O O . ASN A 1 234 ? 17.630 0.700 4.782 1.00 93.44 234 ASN A O 1
ATOM 1915 N N . THR A 1 235 ? 18.404 -1.075 3.661 1.00 94.69 235 THR A N 1
ATOM 1916 C CA . THR A 1 235 ? 19.790 -0.905 4.111 1.00 94.69 235 THR A CA 1
ATOM 1917 C C . THR A 1 235 ? 20.716 -0.578 2.953 1.00 94.69 235 THR A C 1
ATOM 1919 O O . THR A 1 235 ? 20.592 -1.131 1.862 1.00 94.69 235 THR A O 1
ATOM 1922 N N . SER A 1 236 ? 21.715 0.263 3.217 1.00 94.50 236 SER A N 1
ATOM 1923 C CA . SER A 1 236 ? 22.739 0.606 2.228 1.00 94.50 236 SER A CA 1
ATOM 1924 C C . SER A 1 236 ? 23.520 -0.610 1.729 1.00 94.50 236 SER A C 1
ATOM 1926 O O . SER A 1 236 ? 24.022 -0.584 0.611 1.00 94.50 236 SER A O 1
ATOM 1928 N N . GLU A 1 237 ? 23.662 -1.656 2.549 1.00 94.12 237 GLU A N 1
ATOM 1929 C CA . GLU A 1 237 ? 24.315 -2.900 2.134 1.00 94.12 237 GLU A CA 1
ATOM 1930 C C . GLU A 1 237 ? 23.422 -3.700 1.189 1.00 94.12 237 GLU A C 1
ATOM 1932 O O . GLU A 1 237 ? 23.836 -4.014 0.076 1.00 94.12 237 GLU A O 1
ATOM 1937 N N . GLY A 1 238 ? 22.155 -3.894 1.557 1.00 92.62 238 GLY A N 1
ATOM 1938 C CA . GLY A 1 238 ? 21.181 -4.537 0.685 1.00 92.62 238 GLY A CA 1
ATOM 1939 C C . GLY A 1 238 ? 20.995 -3.812 -0.655 1.00 92.62 238 GLY A C 1
ATOM 1940 O O . GLY A 1 238 ? 20.871 -4.457 -1.695 1.00 92.62 238 GLY A O 1
ATOM 1941 N N . HIS A 1 239 ? 21.076 -2.476 -0.682 1.00 92.38 239 HIS A N 1
ATOM 1942 C CA . HIS A 1 239 ? 21.076 -1.708 -1.936 1.00 92.38 239 HIS A CA 1
ATOM 1943 C C . HIS A 1 239 ? 22.269 -2.046 -2.839 1.00 92.38 239 HIS A C 1
ATOM 1945 O O . HIS A 1 239 ? 22.120 -2.086 -4.063 1.00 92.38 239 HIS A O 1
ATOM 1951 N N . LYS A 1 240 ? 23.456 -2.294 -2.269 1.00 92.88 240 LYS A N 1
ATOM 1952 C CA . LYS A 1 240 ? 24.629 -2.725 -3.047 1.00 92.88 240 LYS A CA 1
ATOM 1953 C C . LYS A 1 240 ? 24.436 -4.139 -3.581 1.00 92.88 240 LYS A C 1
ATOM 1955 O O . LYS A 1 240 ? 24.740 -4.367 -4.748 1.00 92.88 240 LYS A O 1
ATOM 1960 N N . ASP A 1 241 ? 23.889 -5.045 -2.774 1.00 90.25 241 ASP A N 1
ATOM 1961 C CA . ASP A 1 241 ? 23.627 -6.427 -3.189 1.00 90.25 241 ASP A CA 1
ATOM 1962 C C . ASP A 1 241 ? 22.662 -6.490 -4.376 1.00 90.25 241 ASP A C 1
ATOM 1964 O O . ASP A 1 241 ? 22.861 -7.263 -5.315 1.00 90.25 241 ASP A O 1
ATOM 1968 N N . VAL A 1 242 ? 21.633 -5.638 -4.371 1.00 88.62 242 VAL A N 1
ATOM 1969 C CA . VAL A 1 242 ? 20.711 -5.489 -5.504 1.00 88.62 242 VAL A CA 1
ATOM 1970 C C . VAL A 1 242 ? 21.429 -4.907 -6.723 1.00 88.62 242 VAL A C 1
ATOM 1972 O O . VAL A 1 242 ? 21.193 -5.364 -7.835 1.00 88.62 242 VAL A O 1
ATOM 1975 N N . LYS A 1 243 ? 22.327 -3.931 -6.536 1.00 85.31 243 LYS A N 1
ATOM 1976 C CA . LYS A 1 243 ? 23.059 -3.271 -7.631 1.00 85.31 243 LYS A CA 1
ATOM 1977 C C . LYS A 1 243 ? 24.055 -4.188 -8.354 1.00 85.31 243 LYS A C 1
ATOM 1979 O O . LYS A 1 243 ? 24.363 -3.937 -9.515 1.00 85.31 243 LYS A O 1
ATOM 1984 N N . VAL A 1 244 ? 24.604 -5.191 -7.670 1.00 84.44 244 VAL A N 1
ATOM 1985 C CA . VAL A 1 244 ? 25.615 -6.115 -8.225 1.00 84.44 244 VAL A CA 1
ATOM 1986 C C . VAL A 1 244 ? 24.982 -7.298 -8.981 1.00 84.44 244 VAL A C 1
ATOM 1988 O O . VAL A 1 244 ? 25.683 -7.988 -9.721 1.00 84.44 244 VAL A O 1
ATOM 1991 N N . ARG A 1 245 ? 23.676 -7.529 -8.812 1.00 82.00 245 ARG A N 1
ATOM 1992 C CA . ARG A 1 245 ? 22.908 -8.621 -9.432 1.00 82.00 245 ARG A CA 1
ATOM 1993 C C . ARG A 1 245 ? 22.517 -8.329 -10.877 1.00 82.00 245 ARG A C 1
ATOM 1995 O O . ARG A 1 245 ? 22.545 -9.298 -11.667 1.00 82.00 245 ARG A O 1
#

Sequence (245 aa):
MGKLDKEVEVNKIEAVEIPDGRIADYITAKWVKENEQEQVRQNFERTLVEEYEYKTSDIRVDFSIKIWDGDKQKTKKAPLAVMLEGQEEPYVLVLITNPNANPTDTSGGASELEQWLVDIPTADYGCWTNGIETIYFQKKKTKFETDVFPVNDFPRFGEDASSIYTTDRRRLRVATGNNLLYAFKRCHDYIHANQGGSKEQIFWEFLKLLFAKIEDETNAGRPRFAIRSAEERNTSEGHKDVKVR

Foldseek 3Di:
DDDDPPDDPPPPPPPDDQPPQWDQAPLPRDTDGDDQLVVLLSVVLCCQCVQLVADSVQKDAQDWAWFDDDPDIDIGTQRIFGHDPPDPAGQETEQTDALPDDLPDPPSHVVVQVRSPVRRVRHQKYWYDNNLDIWIWGWDDDPVDIDIDTFQDCHGPPDDPQVSLDQDPVSDDDQDPSNVVSVLVVQLVVCCVPVNDDPVVSVVVSVVVVVLVVVQNVDDDGRLQGDRDPCLVGPPVVVVVNVVD